Protein AF-U1Q853-F1 (afdb_monomer)

Foldseek 3Di:
DDPPPPPQADWDKDWWWKAKPVDPPGDIDIFMWTDDRFWTWTDDPPDIDIAGLVFWQDWDWAQDPPVCNVPERIWTKTWGADPNDIMIMTIHDDPVCCVVVVVSSLQSLQFQFKWKKQWQCDKQNHGDPTAIFIWTWGDDVQKIKTQGPVGDIDMAGLLQWDDWDWDWDDHHNDIATWIWTFGDDLNITGIMIMGTPDPSSVSSVSVVSVVSNVVLVVLLVVDPQDPLLLQLLLLCLNPVDNQRSCCVRPVRPPVVSVVSVVVNVVSQQFDDVVVNTGGDSSSSNSNNVVSVVVVD

Radius of gyration: 21.89 Å; Cα contacts (8 Å, |Δi|>4): 554; chains: 1; bounding box: 49×46×61 Å

Secondary structure (DSSP, 8-state):
-----------EEEEEEEEETTSSS-S-EEEEEEEETTEEEEEETTEEEEEEGGGEEEEEEESPPGGGTTT-SSEEEEEEEETTEEEEEEEE--HHHHHHHHHHHHHHHHTT-EEEEEEEEEETTEEP----EEEEEEEETTEEEEEETTS-EEEEEGGGEEEEEEEEEEETTEEEEEEEEEEEETTEEEEEEEEES-HHHHHHHHHHHHHHHHHHHHHHHTS---HHHHHHHHHHHHHS-HHHHHHHHSTT-HHHHHHHHHHHHHTTSB--GGG-S-B-HHHHHHHHHHHHHHT-

pLDDT: mean 89.27, std 12.32, range [26.08, 98.31]

Structure (mmCIF, N/CA/C/O backbone):
data_AF-U1Q853-F1
#
_entry.id   AF-U1Q853-F1
#
loop_
_atom_site.group_PDB
_atom_site.id
_atom_site.type_symbol
_atom_site.label_atom_id
_atom_site.label_alt_id
_atom_site.label_comp_id
_atom_site.label_asym_id
_atom_site.label_entity_id
_atom_site.label_seq_id
_atom_site.pdbx_PDB_ins_code
_atom_site.Cartn_x
_atom_site.Cartn_y
_atom_site.Cartn_z
_atom_site.occupancy
_atom_site.B_iso_or_equiv
_atom_site.auth_seq_id
_atom_site.auth_comp_id
_atom_site.auth_asym_id
_atom_site.auth_atom_id
_atom_site.pdbx_PDB_model_num
ATOM 1 N N . MET A 1 1 ? -23.012 -14.221 -7.196 1.00 31.05 1 MET A N 1
ATOM 2 C CA . MET A 1 1 ? -23.174 -13.786 -8.598 1.00 31.05 1 MET A CA 1
ATOM 3 C C . MET A 1 1 ? -21.769 -13.721 -9.164 1.00 31.05 1 MET A C 1
ATOM 5 O O . MET A 1 1 ? -20.953 -13.025 -8.581 1.00 31.05 1 MET A O 1
ATOM 9 N N . GLY A 1 2 ? -21.431 -14.581 -10.126 1.00 32.91 2 GLY A N 1
ATOM 10 C CA . GLY A 1 2 ? -20.060 -14.687 -10.626 1.00 32.91 2 GLY A CA 1
ATOM 11 C C . GLY A 1 2 ? -19.708 -13.449 -11.435 1.00 32.91 2 GLY A C 1
ATOM 12 O O . GLY A 1 2 ? -20.332 -13.208 -12.464 1.00 32.91 2 GLY A O 1
ATOM 13 N N . VAL A 1 3 ? -18.743 -12.671 -10.955 1.00 26.08 3 VAL A N 1
ATOM 14 C CA . VAL A 1 3 ? -18.115 -11.620 -11.749 1.00 26.08 3 VAL A CA 1
ATOM 15 C C . VAL A 1 3 ? -17.191 -12.332 -12.729 1.00 26.08 3 VAL A C 1
ATOM 17 O O . VAL A 1 3 ? -16.127 -12.827 -12.363 1.00 26.08 3 VAL A O 1
ATOM 20 N N . THR A 1 4 ? -17.645 -12.473 -13.969 1.00 27.47 4 THR A N 1
ATOM 21 C CA . THR A 1 4 ? -16.754 -12.689 -15.106 1.00 27.47 4 THR A CA 1
ATOM 22 C C . THR A 1 4 ? -15.816 -11.492 -15.164 1.00 27.47 4 THR A C 1
ATOM 24 O O . THR A 1 4 ? -16.267 -10.380 -15.424 1.00 27.47 4 THR A O 1
ATOM 27 N N . LYS A 1 5 ? -14.537 -11.726 -14.850 1.00 32.19 5 LYS A N 1
ATOM 28 C CA . LYS A 1 5 ? -13.450 -10.781 -15.100 1.00 32.19 5 LYS A CA 1
ATOM 29 C C . LYS A 1 5 ? -13.451 -10.538 -16.610 1.00 32.19 5 LYS A C 1
ATOM 31 O O . LYS A 1 5 ? -13.255 -11.490 -17.364 1.00 32.19 5 LYS A O 1
ATOM 36 N N . ASP A 1 6 ? -13.813 -9.332 -17.032 1.00 31.97 6 ASP A N 1
ATOM 37 C CA . ASP A 1 6 ? -13.694 -8.950 -18.435 1.00 31.97 6 ASP A CA 1
ATOM 38 C C . ASP A 1 6 ? -12.193 -8.869 -18.729 1.00 31.97 6 ASP A C 1
ATOM 40 O O . ASP A 1 6 ? -11.457 -8.151 -18.053 1.00 31.97 6 ASP A O 1
ATOM 44 N N . ASP A 1 7 ? -11.731 -9.702 -19.656 1.00 40.88 7 ASP A N 1
ATOM 45 C CA . ASP A 1 7 ? -10.319 -9.924 -19.995 1.00 40.88 7 ASP A CA 1
ATOM 46 C C . ASP A 1 7 ? -9.837 -8.846 -20.987 1.00 40.88 7 ASP A C 1
ATOM 48 O O . ASP A 1 7 ? -9.135 -9.125 -21.957 1.00 40.88 7 ASP A O 1
ATOM 52 N N . SER A 1 8 ? -10.284 -7.600 -20.802 1.00 43.41 8 SER A N 1
ATOM 53 C CA . SER A 1 8 ? -9.746 -6.453 -21.526 1.00 43.41 8 SER A CA 1
ATOM 54 C C . SER A 1 8 ? -8.569 -5.930 -20.718 1.00 43.41 8 SER A C 1
ATOM 56 O O . SER A 1 8 ? -8.749 -5.100 -19.823 1.00 43.41 8 SER A O 1
ATOM 58 N N . GLY A 1 9 ? -7.374 -6.460 -20.967 1.00 55.56 9 GLY A N 1
ATOM 59 C CA . GLY A 1 9 ? -6.185 -5.880 -20.367 1.00 55.56 9 GLY A CA 1
ATOM 60 C C . GLY A 1 9 ? -6.054 -4.400 -20.745 1.00 55.56 9 GLY A C 1
ATOM 61 O O . GLY A 1 9 ? -6.662 -3.902 -21.704 1.00 55.56 9 GLY A O 1
ATOM 62 N N . LEU A 1 10 ? -5.378 -3.652 -19.876 1.00 63.19 10 LEU A N 1
ATOM 63 C CA . LEU A 1 10 ? -5.304 -2.201 -19.956 1.00 63.19 10 LEU A CA 1
ATOM 64 C C . LEU A 1 10 ? -4.527 -1.791 -21.216 1.00 63.19 10 LEU A C 1
ATOM 66 O O . LEU A 1 10 ? -3.306 -1.664 -21.184 1.00 63.19 10 LEU A O 1
ATOM 70 N N . SER A 1 11 ? -5.239 -1.529 -22.312 1.00 73.25 11 SER A N 1
ATOM 71 C CA . SER A 1 11 ? -4.668 -0.890 -23.494 1.00 73.25 11 SER A CA 1
ATOM 72 C C . SER A 1 11 ? -4.949 0.607 -23.448 1.00 73.25 11 SER A C 1
ATOM 74 O O . SER A 1 11 ? -6.091 1.052 -23.587 1.00 73.25 11 SER A O 1
ATOM 76 N N . THR A 1 12 ? -3.909 1.406 -23.224 1.00 82.88 12 THR A N 1
ATOM 77 C CA . THR A 1 12 ? -4.026 2.869 -23.220 1.00 82.88 12 THR A CA 1
ATOM 78 C C . THR A 1 12 ? -2.810 3.516 -23.860 1.00 82.88 12 THR A C 1
ATOM 80 O O . THR A 1 12 ? -1.683 3.038 -23.740 1.00 82.88 12 THR A O 1
ATOM 83 N N . SER A 1 13 ? -3.036 4.622 -24.566 1.00 87.38 13 SER A N 1
ATOM 84 C CA . SER A 1 13 ? -1.981 5.366 -25.241 1.00 87.38 13 SER A CA 1
ATOM 85 C C . SER A 1 13 ? -2.184 6.865 -25.094 1.00 87.38 13 SER A C 1
ATOM 87 O O . SER A 1 13 ? -3.288 7.380 -25.268 1.00 87.38 13 SER A O 1
ATOM 89 N N . TRP A 1 14 ? -1.102 7.580 -24.789 1.00 88.62 14 TRP A N 1
ATOM 90 C CA . TRP A 1 14 ? -1.133 9.024 -24.607 1.00 88.62 14 TRP A CA 1
ATOM 91 C C . TRP A 1 14 ? 0.181 9.690 -25.007 1.00 88.62 14 TRP A C 1
ATOM 93 O O . TRP A 1 14 ? 1.244 9.069 -25.088 1.00 88.62 14 TRP A O 1
ATOM 103 N N . GLN A 1 15 ? 0.097 10.993 -25.269 1.00 91.06 15 GLN A N 1
ATOM 104 C CA . GLN A 1 15 ? 1.275 11.825 -25.474 1.00 91.06 15 GLN A CA 1
ATOM 105 C C . GLN A 1 15 ? 1.923 12.156 -24.130 1.00 91.06 15 GLN A C 1
ATOM 107 O O . GLN A 1 15 ? 1.237 12.559 -23.196 1.00 91.06 15 GLN A O 1
ATOM 112 N N . THR A 1 16 ? 3.242 12.025 -24.054 1.00 90.62 16 THR A N 1
ATOM 113 C CA . THR A 1 16 ? 4.038 12.343 -22.860 1.00 90.62 16 THR A CA 1
ATOM 114 C C . THR A 1 16 ? 5.438 12.800 -23.269 1.00 90.62 16 THR A C 1
ATOM 116 O O . THR A 1 16 ? 5.839 12.633 -24.432 1.00 90.62 16 THR A O 1
ATOM 119 N N . ARG A 1 17 ? 6.203 13.383 -22.342 1.00 91.94 17 ARG A N 1
ATOM 120 C CA . ARG A 1 17 ? 7.658 13.463 -22.484 1.00 91.94 17 ARG A CA 1
ATOM 121 C C . ARG A 1 17 ? 8.302 12.291 -21.773 1.00 91.94 17 ARG A C 1
ATOM 123 O O . ARG A 1 17 ? 7.862 11.874 -20.708 1.00 91.94 17 ARG A O 1
ATOM 130 N N . PHE A 1 18 ? 9.371 11.773 -22.360 1.00 91.62 18 PHE A N 1
ATOM 131 C CA . PHE A 1 18 ? 10.139 10.720 -21.726 1.00 91.62 18 PHE A CA 1
ATOM 132 C C . PHE A 1 18 ? 11.632 10.851 -21.982 1.00 91.62 18 PHE A C 1
ATOM 134 O O . PHE A 1 18 ? 12.084 11.395 -22.992 1.00 91.62 18 PHE A O 1
ATOM 141 N N . TYR A 1 19 ? 12.388 10.291 -21.050 1.00 92.12 19 TYR A N 1
ATOM 142 C CA . TYR A 1 19 ? 13.805 10.002 -21.158 1.00 92.12 19 TYR A CA 1
ATOM 143 C C . TYR A 1 19 ? 13.992 8.490 -21.121 1.00 92.12 19 TYR A C 1
ATOM 145 O O . TYR A 1 19 ? 13.386 7.806 -20.299 1.00 92.12 19 TYR A O 1
ATOM 153 N N . THR A 1 20 ? 14.889 7.948 -21.941 1.00 91.19 20 THR A N 1
ATOM 154 C CA . THR A 1 20 ? 15.409 6.597 -21.717 1.00 91.19 20 THR A CA 1
ATOM 155 C C . THR A 1 20 ? 16.853 6.489 -22.172 1.00 91.19 20 THR A C 1
ATOM 157 O O . THR A 1 20 ? 17.240 7.023 -23.210 1.00 91.19 20 THR A O 1
ATOM 160 N N . ASN A 1 21 ? 17.660 5.751 -21.412 1.00 89.75 21 ASN A N 1
ATOM 161 C CA . ASN A 1 21 ? 19.025 5.426 -21.816 1.00 89.75 21 ASN A CA 1
ATOM 162 C C . ASN A 1 21 ? 19.101 4.189 -22.731 1.00 89.75 21 ASN A C 1
ATOM 164 O O . ASN A 1 21 ? 20.200 3.709 -23.016 1.00 89.75 21 ASN A O 1
ATOM 168 N N . ALA A 1 22 ? 17.961 3.626 -23.139 1.00 86.50 22 ALA A N 1
ATOM 169 C CA . ALA A 1 22 ? 17.893 2.465 -24.022 1.00 86.50 22 ALA A CA 1
ATOM 170 C C . ALA A 1 22 ? 17.867 2.842 -25.518 1.00 86.50 22 ALA A C 1
ATOM 172 O O . ALA A 1 22 ? 18.189 2.008 -26.361 1.00 86.50 22 ALA A O 1
ATOM 173 N N . ILE A 1 23 ? 17.577 4.107 -25.843 1.00 81.38 23 ILE A N 1
ATOM 174 C CA . ILE A 1 23 ? 17.583 4.652 -27.207 1.00 81.38 23 ILE A CA 1
ATOM 175 C C . ILE A 1 23 ? 18.822 5.549 -27.399 1.00 81.38 23 ILE A C 1
ATOM 177 O O . ILE A 1 23 ? 19.303 6.187 -26.462 1.00 81.38 23 ILE A O 1
ATOM 181 N N . SER A 1 24 ? 19.377 5.585 -28.615 1.00 65.62 24 SER A N 1
ATOM 182 C CA . SER A 1 24 ? 20.489 6.478 -28.974 1.00 65.62 24 SER A CA 1
ATOM 183 C C . SER A 1 24 ? 20.061 7.954 -28.942 1.00 65.62 24 SER A C 1
ATOM 185 O O . SER A 1 24 ? 19.013 8.279 -29.494 1.00 65.62 24 SER A O 1
ATOM 187 N N . MET A 1 25 ? 20.909 8.827 -28.371 1.00 58.19 25 MET A N 1
ATOM 188 C CA . MET A 1 25 ? 20.624 10.234 -28.010 1.00 58.19 25 MET A CA 1
ATOM 189 C C . MET A 1 25 ? 19.614 10.351 -26.858 1.00 58.19 25 MET A C 1
ATOM 191 O O . MET A 1 25 ? 18.435 10.627 -27.048 1.00 58.19 25 MET A O 1
ATOM 195 N N . SER A 1 26 ? 20.103 10.108 -25.640 1.00 65.94 26 SER A N 1
ATOM 196 C CA . SER A 1 26 ? 19.333 10.161 -24.396 1.00 65.94 26 SER A CA 1
ATOM 197 C C . SER A 1 26 ? 19.121 11.610 -23.931 1.00 65.94 26 SER A C 1
ATOM 199 O O . SER A 1 26 ? 19.762 12.059 -22.982 1.00 65.94 26 SER A O 1
ATOM 201 N N . GLU A 1 27 ? 18.273 12.347 -24.637 1.00 83.50 27 GLU A N 1
ATOM 202 C CA . GLU A 1 27 ? 17.683 13.617 -24.193 1.00 83.50 27 GLU A CA 1
ATOM 203 C C . GLU A 1 27 ? 16.189 13.412 -23.896 1.00 83.50 27 GLU A C 1
ATOM 205 O O . GLU A 1 27 ? 15.625 12.368 -24.238 1.00 83.50 27 GLU A O 1
ATOM 210 N N . VAL A 1 28 ? 15.546 14.378 -23.240 1.00 88.69 28 VAL A N 1
ATOM 211 C CA . VAL A 1 28 ? 14.097 14.332 -22.998 1.00 88.69 28 VAL A CA 1
ATOM 212 C C . VAL A 1 28 ? 13.355 14.678 -24.282 1.00 88.69 28 VAL A C 1
ATOM 214 O O . VAL A 1 28 ? 13.685 15.648 -24.964 1.00 88.69 28 VAL A O 1
ATOM 217 N N . ARG A 1 29 ? 12.351 13.874 -24.649 1.00 89.88 29 ARG A N 1
ATOM 218 C CA . ARG A 1 29 ? 11.638 14.029 -25.926 1.00 89.88 29 ARG A CA 1
ATOM 219 C C . ARG A 1 29 ? 10.142 13.866 -25.749 1.00 89.88 29 ARG A C 1
ATOM 221 O O . ARG A 1 29 ? 9.693 13.052 -24.953 1.00 89.88 29 ARG A O 1
ATOM 228 N N . LYS A 1 30 ? 9.372 14.599 -26.556 1.00 91.81 30 LYS A N 1
ATOM 229 C CA . LYS A 1 30 ? 7.933 14.358 -26.725 1.00 91.81 30 LYS A CA 1
ATOM 230 C C . LYS A 1 30 ? 7.720 13.097 -27.554 1.00 91.81 30 LYS A C 1
ATOM 232 O O . LYS A 1 30 ? 8.355 12.924 -28.597 1.00 91.81 30 LYS A O 1
ATOM 237 N N . GLY A 1 31 ? 6.794 12.258 -27.124 1.00 91.62 31 GLY A N 1
ATOM 238 C CA . GLY A 1 31 ? 6.431 11.048 -27.838 1.00 91.62 31 GLY A CA 1
ATOM 239 C C . GLY A 1 31 ? 5.124 10.456 -27.341 1.00 91.62 31 GLY A C 1
ATOM 240 O O . GLY A 1 31 ? 4.302 11.147 -26.741 1.00 91.62 31 GLY A O 1
ATOM 241 N N . ILE A 1 32 ? 4.932 9.180 -27.643 1.00 91.31 32 ILE A N 1
ATOM 242 C CA . ILE A 1 32 ? 3.747 8.413 -27.276 1.00 91.31 32 ILE A CA 1
ATOM 243 C C . ILE A 1 32 ? 4.186 7.307 -26.326 1.00 91.31 32 ILE A C 1
ATOM 245 O O . ILE A 1 32 ? 5.075 6.527 -26.677 1.00 91.31 32 ILE A O 1
ATOM 249 N N . CYS A 1 33 ? 3.556 7.251 -25.157 1.00 90.06 33 CYS A N 1
ATOM 250 C CA . CYS A 1 33 ? 3.562 6.070 -24.309 1.00 90.06 33 CYS A CA 1
ATOM 251 C C . CYS A 1 33 ? 2.325 5.240 -24.645 1.00 90.06 33 CYS A C 1
ATOM 253 O O . CYS A 1 33 ? 1.237 5.777 -24.868 1.00 90.06 33 CYS A O 1
ATOM 255 N N . GLU A 1 34 ? 2.512 3.939 -24.754 1.00 89.88 34 GLU A N 1
ATOM 256 C CA . GLU A 1 34 ? 1.459 2.960 -24.957 1.00 89.88 34 GLU A CA 1
ATOM 257 C C . GLU A 1 34 ? 1.696 1.831 -23.971 1.00 89.88 34 GLU A C 1
ATOM 259 O O . GLU A 1 34 ? 2.816 1.336 -23.851 1.00 89.88 34 GLU A O 1
ATOM 264 N N . ILE A 1 35 ? 0.651 1.458 -23.256 1.00 85.69 35 ILE A N 1
ATOM 265 C CA . ILE A 1 35 ? 0.642 0.275 -22.416 1.00 85.69 35 ILE A CA 1
ATOM 266 C C . ILE A 1 35 ? -0.280 -0.708 -23.097 1.00 85.69 35 ILE A C 1
ATOM 268 O O . ILE A 1 35 ? -1.363 -0.343 -23.557 1.00 85.69 35 ILE A O 1
ATOM 272 N N . ASP A 1 36 ? 0.197 -1.931 -23.161 1.00 83.38 36 ASP A N 1
ATOM 273 C CA . ASP A 1 36 ? -0.558 -3.106 -23.547 1.00 83.38 36 ASP A CA 1
ATOM 274 C C . ASP A 1 36 ? -0.368 -4.149 -22.441 1.00 83.38 36 ASP A C 1
ATOM 276 O O . ASP A 1 36 ? 0.523 -3.979 -21.603 1.00 83.38 36 ASP A O 1
ATOM 280 N N . ASP A 1 37 ? -1.149 -5.228 -22.447 1.00 79.44 37 ASP A N 1
ATOM 281 C CA . ASP A 1 37 ? -1.324 -6.175 -21.331 1.00 79.44 37 ASP A CA 1
ATOM 282 C C . ASP A 1 37 ? -0.073 -6.432 -20.470 1.00 79.44 37 ASP A C 1
ATOM 284 O O . ASP A 1 37 ? -0.150 -6.424 -19.244 1.00 79.44 37 ASP A O 1
ATOM 288 N N . ARG A 1 38 ? 1.099 -6.659 -21.084 1.00 88.56 38 ARG A N 1
ATOM 289 C CA . ARG A 1 38 ? 2.365 -6.897 -20.358 1.00 88.56 38 ARG A CA 1
ATOM 290 C C . ARG A 1 38 ? 3.537 -6.028 -20.813 1.00 88.56 38 ARG A C 1
ATOM 292 O O . ARG A 1 38 ? 4.689 -6.363 -20.517 1.00 88.56 38 ARG A O 1
ATOM 299 N N . THR A 1 39 ? 3.285 -4.942 -21.548 1.00 92.19 39 THR A N 1
ATOM 300 C CA . THR A 1 39 ? 4.360 -4.120 -22.124 1.00 92.19 39 THR A CA 1
ATOM 301 C C . THR A 1 39 ? 4.112 -2.622 -22.021 1.00 92.19 39 THR A C 1
ATOM 303 O O . THR A 1 39 ? 2.985 -2.148 -22.089 1.00 92.19 39 THR A O 1
ATOM 306 N N . ILE A 1 40 ? 5.203 -1.863 -21.913 1.00 92.00 40 ILE A N 1
ATOM 307 C CA . ILE A 1 40 ? 5.220 -0.402 -22.034 1.00 92.00 40 ILE A CA 1
ATOM 308 C C . ILE A 1 40 ? 6.037 -0.057 -23.271 1.00 92.00 40 ILE A C 1
ATOM 310 O O . ILE A 1 40 ? 7.236 -0.331 -23.327 1.00 92.00 40 ILE A O 1
ATOM 314 N N . SER A 1 41 ? 5.408 0.555 -24.263 1.00 92.38 41 SER A N 1
ATOM 315 C CA . SER A 1 41 ? 6.033 0.983 -25.508 1.00 92.38 41 SER A CA 1
ATOM 316 C C . SER A 1 41 ? 6.138 2.502 -25.574 1.00 92.38 41 SER A C 1
ATOM 318 O O . SER A 1 41 ? 5.155 3.231 -25.502 1.00 92.38 41 SER A O 1
ATOM 320 N N . LEU A 1 42 ? 7.358 2.989 -25.769 1.00 91.94 42 LEU A N 1
ATOM 321 C CA . LEU A 1 42 ? 7.699 4.402 -25.882 1.00 91.94 42 LEU A CA 1
ATOM 322 C C . LEU A 1 42 ? 8.140 4.692 -27.305 1.00 91.94 42 LEU A C 1
ATOM 324 O O . LEU A 1 42 ? 9.074 4.061 -27.801 1.00 91.94 42 LEU A O 1
ATOM 328 N N . ARG A 1 43 ? 7.490 5.645 -27.974 1.00 91.81 43 ARG A N 1
ATOM 329 C CA . ARG A 1 43 ? 7.759 5.974 -29.381 1.00 91.81 43 ARG A CA 1
ATOM 330 C C . ARG A 1 43 ? 8.012 7.462 -29.567 1.00 91.81 43 ARG A C 1
ATOM 332 O O . ARG A 1 43 ? 7.213 8.288 -29.134 1.00 91.81 43 ARG A O 1
ATOM 339 N N . ALA A 1 44 ? 9.090 7.802 -30.270 1.00 90.00 44 ALA A N 1
ATOM 340 C CA . ALA A 1 44 ? 9.423 9.171 -30.660 1.00 90.00 44 ALA A CA 1
ATOM 341 C C . ALA A 1 44 ? 9.975 9.197 -32.096 1.00 90.00 44 ALA A C 1
ATOM 343 O O . ALA A 1 44 ? 11.134 8.860 -32.354 1.00 90.00 44 ALA A O 1
ATOM 344 N N . GLY A 1 45 ? 9.136 9.601 -33.054 1.00 86.12 45 GLY A N 1
ATOM 345 C CA . GLY A 1 45 ? 9.478 9.542 -34.477 1.00 86.12 45 GLY A CA 1
ATOM 346 C C . GLY A 1 45 ? 9.661 8.096 -34.948 1.00 86.12 45 GLY A C 1
ATOM 347 O O . GLY A 1 45 ? 8.756 7.284 -34.799 1.00 86.12 45 GLY A O 1
ATOM 348 N N . SER A 1 46 ? 10.829 7.772 -35.511 1.00 85.12 46 SER A N 1
ATOM 349 C CA . SER A 1 46 ? 11.179 6.412 -35.958 1.00 85.12 46 SER A CA 1
ATOM 350 C C . SER A 1 46 ? 11.818 5.535 -34.875 1.00 85.12 46 SER A C 1
ATOM 352 O O . SER A 1 46 ? 12.129 4.376 -35.140 1.00 85.12 46 SER A O 1
ATOM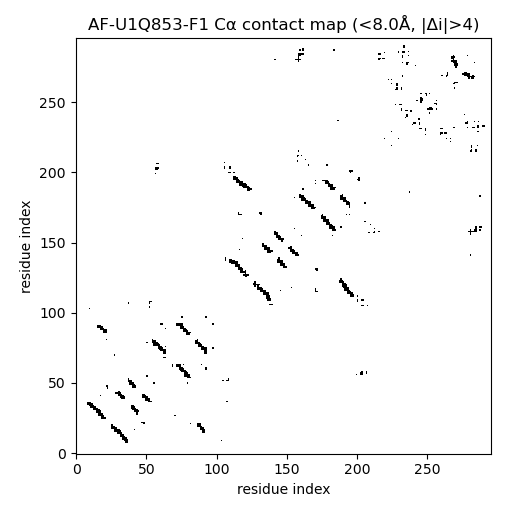 354 N N . GLN A 1 47 ? 12.058 6.075 -33.677 1.00 87.06 47 GLN A N 1
ATOM 355 C CA . GLN A 1 47 ? 12.658 5.338 -32.568 1.00 87.06 47 GLN A CA 1
ATOM 356 C C . GLN A 1 47 ? 11.572 4.795 -31.639 1.00 87.06 47 GLN A C 1
ATOM 358 O O . GLN A 1 47 ? 10.605 5.497 -31.328 1.00 87.06 47 GLN A O 1
ATOM 363 N N . SER A 1 48 ? 11.768 3.570 -31.155 1.00 90.06 48 SER A N 1
ATOM 364 C CA . SER A 1 48 ? 10.883 2.929 -30.186 1.00 90.06 48 SER A CA 1
ATOM 365 C C . SER A 1 48 ? 11.664 2.145 -29.135 1.00 90.06 48 SER A C 1
ATOM 367 O O . SER A 1 48 ? 12.689 1.541 -29.448 1.00 90.06 48 SER A O 1
ATOM 369 N N . GLN A 1 49 ? 11.144 2.109 -27.912 1.00 91.44 49 GLN A N 1
ATOM 370 C CA . GLN A 1 49 ? 11.602 1.238 -26.834 1.00 91.44 49 GLN A CA 1
ATOM 371 C C . GLN A 1 49 ? 10.402 0.520 -26.230 1.00 91.44 49 GLN A C 1
ATOM 373 O O . GLN A 1 49 ? 9.474 1.179 -25.780 1.00 91.44 49 GLN A O 1
ATOM 378 N N . THR A 1 50 ? 10.463 -0.806 -26.156 1.00 93.44 50 THR A N 1
ATOM 379 C CA . THR A 1 50 ? 9.453 -1.620 -25.468 1.00 93.44 50 THR A CA 1
ATOM 380 C C . THR A 1 50 ? 10.046 -2.217 -24.196 1.00 93.44 50 THR A C 1
ATOM 382 O O . THR A 1 50 ? 11.182 -2.698 -24.195 1.00 93.44 50 THR A O 1
ATOM 385 N N . VAL A 1 51 ? 9.308 -2.135 -23.097 1.00 94.12 51 VAL A N 1
ATOM 386 C CA . VAL A 1 51 ? 9.662 -2.664 -21.781 1.00 94.12 51 VAL A CA 1
ATOM 387 C C . VAL A 1 51 ? 8.640 -3.729 -21.417 1.00 94.12 51 VAL A C 1
ATOM 389 O O . VAL A 1 51 ? 7.478 -3.419 -21.190 1.00 94.12 51 VAL A O 1
ATOM 392 N N . GLU A 1 52 ? 9.084 -4.978 -21.356 1.00 94.38 52 GLU A N 1
ATOM 393 C CA . GLU A 1 52 ? 8.284 -6.091 -20.840 1.00 94.38 52 GLU A CA 1
ATOM 394 C C . GLU A 1 52 ? 8.159 -5.971 -19.317 1.00 94.38 52 GLU A C 1
ATOM 396 O O . GLU A 1 52 ? 9.150 -5.687 -18.637 1.00 94.38 52 GLU A O 1
ATOM 401 N N . PHE A 1 53 ? 6.986 -6.253 -18.755 1.00 94.31 53 PHE A N 1
ATOM 402 C CA . PHE A 1 53 ? 6.766 -6.214 -17.303 1.00 94.31 53 PHE A CA 1
ATOM 403 C C . PHE A 1 53 ? 7.693 -7.174 -16.539 1.00 94.31 53 PHE A C 1
ATOM 405 O O . PHE A 1 53 ? 8.205 -6.848 -15.464 1.00 94.31 53 PHE A O 1
ATOM 412 N N . ASP A 1 54 ? 8.014 -8.325 -17.132 1.00 94.19 54 ASP A N 1
ATOM 413 C CA . ASP A 1 54 ? 8.953 -9.296 -16.557 1.00 94.19 54 ASP A CA 1
ATOM 414 C C . ASP A 1 54 ? 10.397 -8.774 -16.501 1.00 94.19 54 ASP A C 1
ATOM 416 O O . ASP A 1 54 ? 11.212 -9.256 -15.710 1.00 94.19 54 ASP A O 1
ATOM 420 N N . ALA A 1 55 ? 10.717 -7.760 -17.309 1.00 95.50 55 ALA A N 1
ATOM 421 C CA . ALA A 1 55 ? 12.007 -7.090 -17.292 1.00 95.50 55 ALA A CA 1
ATOM 422 C C . ALA A 1 55 ? 12.076 -5.939 -16.276 1.00 95.50 55 ALA A C 1
ATOM 424 O O . ALA A 1 55 ? 13.180 -5.446 -16.021 1.00 95.50 55 ALA A O 1
ATOM 425 N N . ILE A 1 56 ? 10.946 -5.498 -15.708 1.00 96.38 56 ILE A N 1
ATOM 426 C CA . ILE A 1 56 ? 10.887 -4.400 -14.736 1.00 96.38 56 ILE A CA 1
ATOM 427 C C . ILE A 1 56 ? 11.434 -4.875 -13.388 1.00 96.38 56 ILE A C 1
ATOM 429 O O . ILE A 1 56 ? 10.987 -5.872 -12.819 1.00 96.38 56 ILE A O 1
ATOM 433 N N . ASN A 1 57 ? 12.412 -4.135 -12.871 1.00 95.56 57 ASN A N 1
ATOM 434 C CA . ASN A 1 57 ? 13.078 -4.400 -11.597 1.00 95.56 57 ASN A CA 1
ATOM 435 C C . ASN A 1 57 ? 12.665 -3.413 -10.498 1.00 95.56 57 ASN A C 1
ATOM 437 O O . ASN A 1 57 ? 12.767 -3.745 -9.319 1.00 95.56 57 ASN A O 1
ATOM 441 N N . ASP A 1 58 ? 12.278 -2.194 -10.878 1.00 94.25 58 ASP A N 1
ATOM 442 C CA . ASP A 1 58 ? 11.884 -1.139 -9.947 1.00 94.25 58 ASP A CA 1
ATOM 443 C C . ASP A 1 58 ? 10.993 -0.104 -10.640 1.00 94.25 58 ASP A C 1
ATOM 445 O O . ASP A 1 58 ? 11.152 0.150 -11.840 1.00 94.25 58 ASP A O 1
ATOM 449 N N . ILE A 1 59 ? 10.096 0.497 -9.863 1.00 92.12 59 ILE A N 1
ATOM 450 C CA . ILE A 1 59 ? 9.177 1.558 -10.274 1.00 92.12 59 ILE A CA 1
ATOM 451 C C . ILE A 1 59 ? 9.244 2.662 -9.215 1.00 92.12 59 ILE A C 1
ATOM 453 O O . ILE A 1 59 ? 9.248 2.391 -8.016 1.00 92.12 59 ILE A O 1
ATOM 457 N N . THR A 1 60 ? 9.353 3.916 -9.640 1.00 88.38 60 THR A N 1
ATOM 458 C CA . THR A 1 60 ? 9.491 5.087 -8.761 1.00 88.38 60 THR A CA 1
ATOM 459 C C . THR A 1 60 ? 8.572 6.198 -9.232 1.00 88.38 60 THR A C 1
ATOM 461 O O . THR A 1 60 ? 8.460 6.408 -10.432 1.00 88.38 60 THR A O 1
ATOM 464 N N . VAL A 1 61 ? 7.977 6.935 -8.300 1.00 85.38 61 VAL A N 1
ATOM 465 C CA . VAL A 1 61 ? 7.207 8.151 -8.588 1.00 85.38 61 VAL A CA 1
ATOM 466 C C . VAL A 1 61 ? 7.692 9.257 -7.670 1.00 85.38 61 VAL A C 1
ATOM 468 O O . VAL A 1 61 ? 8.029 8.984 -6.516 1.00 85.38 61 VAL A O 1
ATOM 471 N N . GLY A 1 62 ? 7.770 10.466 -8.213 1.00 83.88 62 GLY A N 1
ATOM 472 C CA . GLY A 1 62 ? 8.180 11.675 -7.511 1.00 83.88 62 GLY A CA 1
ATOM 473 C C . GLY A 1 62 ? 9.341 12.357 -8.217 1.00 83.88 62 GLY A C 1
ATOM 474 O O . GLY A 1 62 ? 9.511 12.231 -9.435 1.00 83.88 62 GLY A O 1
ATOM 475 N N . SER A 1 63 ? 10.174 13.042 -7.437 1.00 83.12 63 SER A N 1
ATOM 476 C CA . SER A 1 63 ? 11.210 13.901 -7.994 1.00 83.12 63 SER A CA 1
ATOM 477 C C . SER A 1 63 ? 12.203 13.120 -8.866 1.00 83.12 63 SER A C 1
ATOM 479 O O . SER A 1 63 ? 12.732 12.078 -8.450 1.00 83.12 63 SER A O 1
ATOM 481 N N . PRO A 1 64 ? 12.507 13.614 -10.077 1.00 83.25 64 PRO A N 1
ATOM 482 C CA . PRO A 1 64 ? 13.481 12.976 -10.947 1.00 83.25 64 PRO A CA 1
ATOM 483 C C . PRO A 1 64 ? 14.901 13.062 -10.352 1.00 83.25 64 PRO A C 1
ATOM 485 O O . PRO A 1 64 ? 15.195 13.910 -9.505 1.00 83.25 64 PRO A O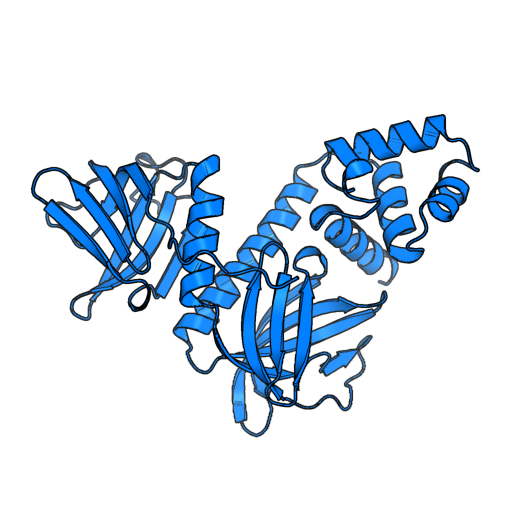 1
ATOM 488 N N . PRO A 1 65 ? 15.846 12.231 -10.829 1.00 83.75 65 PRO A N 1
ATOM 489 C CA . PRO A 1 65 ? 17.257 12.391 -10.488 1.00 83.75 65 PRO A CA 1
ATOM 490 C C . PRO A 1 65 ? 17.772 13.792 -10.844 1.00 83.75 65 PRO A C 1
ATOM 492 O O . PRO A 1 65 ? 17.357 14.352 -11.852 1.00 83.75 65 PRO A O 1
ATOM 495 N N . GLU A 1 66 ? 18.772 14.299 -10.112 1.00 85.62 66 GLU A N 1
ATOM 496 C CA . GLU A 1 66 ? 19.339 15.658 -10.274 1.00 85.62 66 GLU A CA 1
ATOM 497 C C . GLU A 1 66 ? 19.643 16.040 -11.736 1.00 85.62 66 GLU A C 1
ATOM 499 O O . GLU A 1 66 ? 19.371 17.153 -12.174 1.00 85.62 66 GLU A O 1
ATOM 504 N N . LYS A 1 67 ? 20.136 15.086 -12.537 1.00 84.44 67 LYS A N 1
ATOM 505 C CA . LYS A 1 67 ? 20.440 15.290 -13.966 1.00 84.44 67 LYS A CA 1
ATOM 506 C C . LYS A 1 67 ? 19.221 15.612 -14.841 1.00 84.44 67 LYS A C 1
ATOM 508 O O . LYS A 1 67 ? 19.406 16.025 -15.979 1.00 84.44 67 LYS A O 1
ATOM 513 N N . LEU A 1 68 ? 18.017 15.357 -14.343 1.00 84.88 68 LEU A N 1
ATOM 514 C CA . LEU A 1 68 ? 16.733 15.526 -15.020 1.00 84.88 68 LEU A CA 1
ATOM 515 C C . LEU A 1 68 ? 15.793 16.481 -14.258 1.00 84.88 68 LEU A C 1
ATOM 517 O O . LEU A 1 68 ? 14.668 16.687 -14.699 1.00 84.88 68 LEU A O 1
ATOM 521 N N . ALA A 1 69 ? 16.246 17.096 -13.160 1.00 82.44 69 ALA A N 1
ATOM 522 C CA . ALA A 1 69 ? 15.430 17.973 -12.311 1.00 82.44 69 ALA A CA 1
ATOM 523 C C . ALA A 1 69 ? 14.957 19.271 -12.992 1.00 82.44 69 ALA A C 1
ATOM 525 O O . ALA A 1 69 ? 14.039 19.913 -12.507 1.00 82.44 69 ALA A O 1
ATOM 526 N N . GLY A 1 70 ? 15.574 19.670 -14.109 1.00 84.25 70 GLY A N 1
ATOM 527 C CA . GLY A 1 70 ? 15.099 20.788 -14.937 1.00 84.25 70 GLY A CA 1
ATOM 528 C C . GLY A 1 70 ? 14.166 20.372 -16.077 1.00 84.25 70 GLY A C 1
ATOM 529 O O . GLY A 1 70 ? 13.692 21.228 -16.818 1.00 84.25 70 GLY A O 1
ATOM 530 N N . GLU A 1 71 ? 13.949 19.070 -16.259 1.00 87.69 71 GLU A N 1
ATOM 531 C CA . GLU A 1 71 ? 13.181 18.524 -17.378 1.00 87.69 71 GLU A CA 1
ATOM 532 C C . GLU A 1 71 ? 11.797 18.036 -16.945 1.00 87.69 71 GLU A C 1
ATOM 534 O O . GLU A 1 71 ? 10.832 18.199 -17.694 1.00 87.69 71 GLU A O 1
ATOM 539 N N . PHE A 1 72 ? 11.708 17.466 -15.743 1.00 86.38 72 PHE A N 1
ATOM 540 C CA . PHE A 1 72 ? 10.484 16.957 -15.131 1.00 86.38 72 PHE A CA 1
ATOM 541 C C . PHE A 1 72 ? 10.275 17.641 -13.779 1.00 86.38 72 PHE A C 1
ATOM 543 O O . PHE A 1 72 ? 11.237 17.767 -13.022 1.00 86.38 72 PHE A O 1
ATOM 550 N N . ASP A 1 73 ? 9.037 18.029 -13.478 1.00 84.69 73 ASP A N 1
ATOM 551 C CA . ASP A 1 73 ? 8.662 18.452 -12.124 1.00 84.69 73 ASP A CA 1
ATOM 552 C C . ASP A 1 73 ? 8.567 17.204 -11.229 1.00 84.69 73 ASP A C 1
ATOM 554 O O . ASP A 1 73 ? 9.332 17.054 -10.278 1.00 84.69 73 ASP A O 1
ATOM 558 N N . ASP A 1 74 ? 7.750 16.237 -11.659 1.00 86.94 74 ASP A N 1
ATOM 559 C CA . ASP A 1 74 ? 7.712 14.865 -11.155 1.00 86.94 74 ASP A CA 1
ATOM 560 C C . ASP A 1 74 ? 7.807 13.865 -12.309 1.00 86.94 74 ASP A C 1
ATOM 562 O O . ASP A 1 74 ? 7.386 14.126 -13.443 1.00 86.94 74 ASP A O 1
ATOM 566 N N . ALA A 1 75 ? 8.370 12.693 -12.021 1.00 88.69 75 ALA A N 1
ATOM 567 C CA . ALA A 1 75 ? 8.593 11.657 -13.013 1.00 88.69 75 ALA A CA 1
ATOM 568 C C . ALA A 1 75 ? 8.139 10.275 -12.540 1.00 88.69 75 ALA A C 1
ATOM 570 O O . ALA A 1 75 ? 8.391 9.855 -11.410 1.00 88.69 75 ALA A O 1
ATOM 571 N N . PHE A 1 76 ? 7.561 9.517 -13.470 1.00 89.56 76 PHE A N 1
ATOM 572 C CA . PHE A 1 76 ? 7.374 8.078 -13.329 1.00 89.56 76 PHE A CA 1
ATOM 573 C C . PHE A 1 76 ? 8.613 7.352 -13.868 1.00 89.56 76 PHE A C 1
ATOM 575 O O . PHE A 1 76 ? 8.872 7.319 -15.074 1.00 89.56 76 PHE A O 1
ATOM 582 N N . GLY A 1 77 ? 9.420 6.809 -12.963 1.00 91.19 77 GLY A N 1
ATOM 583 C CA . GLY A 1 77 ? 10.671 6.120 -13.241 1.00 91.19 77 GLY A CA 1
ATOM 584 C C . GLY A 1 77 ? 10.510 4.604 -13.318 1.00 91.19 77 GLY A C 1
ATOM 585 O O . GLY A 1 77 ? 10.019 3.981 -12.384 1.00 91.19 77 GLY A O 1
ATOM 586 N N . ILE A 1 78 ? 11.017 3.991 -14.386 1.00 93.50 78 ILE A N 1
ATOM 587 C CA . ILE A 1 78 ? 11.035 2.538 -14.588 1.00 93.50 78 ILE A CA 1
ATOM 588 C C . ILE A 1 78 ? 12.481 2.085 -14.741 1.00 93.50 78 ILE A C 1
ATOM 590 O O . ILE A 1 78 ? 13.182 2.510 -15.664 1.00 93.50 78 ILE A O 1
ATOM 594 N N . LYS A 1 79 ? 12.928 1.165 -13.888 1.00 95.06 79 LYS A N 1
ATOM 595 C CA . LYS A 1 79 ? 14.200 0.458 -14.061 1.00 95.06 79 LYS A CA 1
ATOM 596 C C . LYS A 1 79 ? 13.929 -0.932 -14.604 1.00 95.06 79 LYS A C 1
ATOM 598 O O . LYS A 1 79 ? 13.195 -1.704 -13.994 1.00 95.06 79 LYS A O 1
ATOM 603 N N . PHE A 1 80 ? 14.581 -1.296 -15.700 1.00 95.88 80 PHE A N 1
ATOM 604 C CA . PHE A 1 80 ? 14.354 -2.577 -16.366 1.00 95.88 80 PHE A CA 1
ATOM 605 C C . PHE A 1 80 ? 15.647 -3.175 -16.919 1.00 95.88 80 PHE A C 1
ATOM 607 O O . PHE A 1 80 ? 16.664 -2.491 -17.027 1.00 95.88 80 PHE A O 1
ATOM 614 N N . THR A 1 81 ? 15.630 -4.462 -17.251 1.00 94.62 81 THR A N 1
ATOM 615 C CA . THR A 1 81 ? 16.767 -5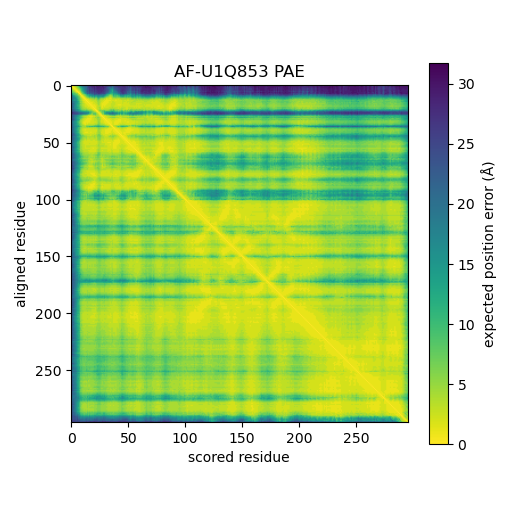.149 -17.879 1.00 94.62 81 THR A CA 1
ATOM 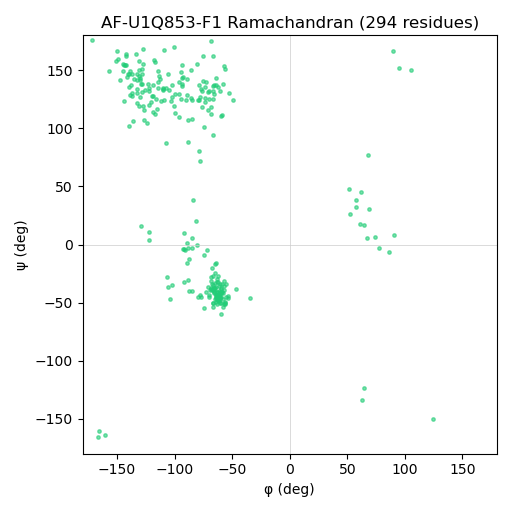616 C C . THR A 1 81 ? 16.507 -5.332 -19.368 1.00 94.62 81 THR A C 1
A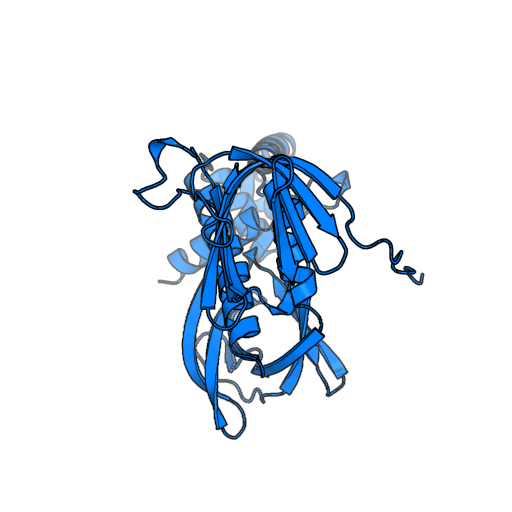TOM 618 O O . THR A 1 81 ? 15.534 -5.964 -19.754 1.00 94.62 81 THR A O 1
ATOM 621 N N . SER A 1 82 ? 17.399 -4.839 -20.226 1.00 91.56 82 SER A N 1
ATOM 622 C CA . SER A 1 82 ? 17.320 -5.061 -21.675 1.00 91.56 82 SER A CA 1
ATOM 623 C C . SER A 1 82 ? 18.698 -5.379 -22.243 1.00 91.56 82 SER A C 1
ATOM 625 O O . SER A 1 82 ? 19.682 -4.708 -21.922 1.00 91.56 82 SER A O 1
ATOM 627 N N . GLY A 1 83 ? 18.793 -6.455 -23.031 1.00 87.44 83 GLY A N 1
ATOM 628 C CA . GLY A 1 83 ? 20.068 -6.949 -23.565 1.00 87.44 83 GLY A CA 1
ATOM 629 C C . GLY A 1 83 ? 21.102 -7.282 -22.479 1.00 87.44 83 GLY A C 1
ATOM 630 O O . GLY A 1 83 ? 22.293 -7.065 -22.680 1.00 87.44 83 GLY A O 1
ATOM 631 N N . GLY A 1 84 ? 20.652 -7.731 -21.299 1.00 89.75 84 GLY A N 1
ATOM 632 C CA . GLY A 1 84 ? 21.514 -8.010 -20.141 1.00 89.75 84 GLY A CA 1
ATOM 633 C C . GLY A 1 84 ? 22.044 -6.768 -19.413 1.00 89.75 84 GLY A C 1
ATOM 634 O O . GLY A 1 84 ? 22.860 -6.896 -18.505 1.00 89.75 84 GLY A O 1
ATOM 635 N N . GLN A 1 85 ? 21.596 -5.569 -19.789 1.00 92.25 85 GLN A N 1
ATOM 636 C CA . GLN A 1 85 ? 22.015 -4.309 -19.179 1.00 92.25 85 GLN A CA 1
ATOM 637 C C . GLN A 1 85 ? 20.859 -3.662 -18.418 1.00 92.25 85 GLN A C 1
ATOM 639 O O . GLN A 1 85 ? 19.716 -3.681 -18.875 1.00 92.25 85 GLN A O 1
ATOM 644 N N . SER A 1 86 ? 21.167 -3.046 -17.274 1.00 93.06 86 SER A N 1
ATOM 645 C CA . SER A 1 86 ? 20.199 -2.219 -16.552 1.00 93.06 86 SER A CA 1
ATOM 646 C C . SER A 1 86 ? 19.940 -0.939 -17.342 1.00 93.06 86 SER A C 1
ATOM 648 O O . SER A 1 86 ? 20.861 -0.180 -17.649 1.00 93.06 86 SER A O 1
ATOM 650 N N . ARG A 1 87 ? 18.671 -0.688 -17.634 1.00 94.12 87 ARG A N 1
ATOM 651 C CA . ARG A 1 87 ? 18.159 0.499 -18.309 1.00 94.12 87 ARG A CA 1
ATOM 652 C C . ARG A 1 87 ? 17.205 1.245 -17.393 1.00 94.12 87 ARG A C 1
ATOM 654 O O . ARG A 1 87 ? 16.688 0.681 -16.428 1.00 94.12 87 ARG A O 1
ATOM 661 N N . ILE A 1 88 ? 17.016 2.519 -17.700 1.00 92.69 88 ILE A N 1
ATOM 662 C CA . ILE A 1 88 ? 16.061 3.379 -17.013 1.00 92.69 88 ILE A CA 1
ATOM 663 C C . ILE A 1 88 ? 15.229 4.142 -18.033 1.00 92.69 88 ILE A C 1
ATOM 665 O O . ILE A 1 88 ? 15.712 4.510 -19.112 1.00 92.69 88 ILE A O 1
ATOM 669 N N . CYS A 1 89 ? 13.981 4.380 -17.667 1.00 92.12 89 CYS A N 1
ATOM 670 C CA . CYS A 1 89 ? 13.095 5.313 -18.327 1.00 92.12 89 CYS A CA 1
ATOM 671 C C . CYS A 1 89 ? 12.469 6.239 -17.284 1.00 92.12 89 CYS A C 1
ATOM 673 O O . CYS A 1 89 ? 12.181 5.790 -16.181 1.00 92.12 89 CYS A O 1
ATOM 675 N N . PHE A 1 90 ? 12.281 7.505 -17.641 1.00 91.94 90 PHE A N 1
ATOM 676 C CA . PHE A 1 90 ? 11.448 8.451 -16.908 1.00 91.94 90 PHE A CA 1
ATOM 677 C C . PHE A 1 90 ? 10.378 8.988 -17.851 1.00 91.94 90 PHE A C 1
ATOM 679 O O . PHE A 1 90 ? 10.700 9.327 -18.991 1.00 91.94 90 PHE A O 1
ATOM 686 N N . LEU A 1 91 ? 9.139 9.047 -17.381 1.00 89.81 91 LEU A N 1
ATOM 687 C CA . LEU A 1 91 ? 7.979 9.629 -18.057 1.00 89.81 91 LEU A CA 1
ATOM 688 C C . LEU A 1 91 ? 7.522 10.856 -17.261 1.00 89.81 91 LEU A C 1
ATOM 690 O O . LEU A 1 91 ? 7.659 10.838 -16.037 1.00 89.81 91 LEU A O 1
ATOM 694 N N . ASP A 1 92 ? 6.957 11.874 -17.920 1.00 88.69 92 ASP A N 1
ATOM 695 C CA . ASP A 1 92 ? 6.220 12.932 -17.207 1.00 88.69 92 ASP A CA 1
ATOM 696 C C . ASP A 1 92 ? 5.170 12.281 -16.300 1.00 88.69 92 ASP A C 1
ATOM 698 O O . ASP A 1 92 ? 4.407 11.417 -16.750 1.00 88.69 92 ASP A O 1
ATOM 702 N N . HIS A 1 93 ? 5.143 12.697 -15.036 1.00 82.19 93 HIS A N 1
ATOM 703 C CA . HIS A 1 93 ? 4.083 12.319 -14.119 1.00 82.19 93 HIS A CA 1
ATOM 704 C C . HIS A 1 93 ? 2.831 13.162 -14.396 1.00 82.19 93 HIS A C 1
ATOM 706 O O . HIS A 1 93 ? 2.887 14.388 -14.448 1.00 82.19 93 HIS A O 1
ATOM 712 N N . ASP A 1 94 ? 1.705 12.485 -14.588 1.00 79.06 94 ASP A N 1
ATOM 713 C CA . ASP A 1 94 ? 0.371 13.072 -14.704 1.00 79.06 94 ASP A CA 1
ATOM 714 C C . ASP A 1 94 ? -0.474 12.395 -13.625 1.00 79.06 94 ASP A C 1
ATOM 716 O O . ASP A 1 94 ? -0.766 11.209 -13.768 1.00 79.06 94 ASP A O 1
ATOM 720 N N . ALA A 1 95 ? -0.769 13.095 -12.526 1.00 70.12 95 ALA A N 1
ATOM 721 C CA . ALA A 1 95 ? -1.321 12.503 -11.303 1.00 70.12 95 ALA A CA 1
ATOM 722 C C . ALA A 1 95 ? -2.593 11.678 -11.564 1.00 70.12 95 ALA A C 1
ATOM 724 O O . ALA A 1 95 ? -2.671 10.521 -11.149 1.00 70.12 95 ALA A O 1
ATOM 725 N N . ASP A 1 96 ? -3.517 12.210 -12.372 1.00 66.62 96 ASP A N 1
ATOM 726 C CA . ASP A 1 96 ? -4.791 11.558 -12.711 1.00 66.62 96 ASP A CA 1
ATOM 727 C C . ASP A 1 96 ? -4.599 10.223 -13.450 1.00 66.62 96 ASP A C 1
ATOM 729 O O . ASP A 1 96 ? -5.452 9.335 -13.414 1.00 66.62 96 ASP A O 1
ATOM 733 N N . ARG A 1 97 ? -3.481 10.072 -14.168 1.00 69.19 97 ARG A N 1
ATOM 734 C CA . ARG A 1 97 ? -3.180 8.875 -14.967 1.00 69.19 97 ARG A CA 1
ATOM 735 C C . ARG A 1 97 ? -2.195 7.953 -14.289 1.00 69.19 97 ARG A C 1
ATOM 737 O O . ARG A 1 97 ? -2.276 6.743 -14.476 1.00 69.19 97 ARG A O 1
ATOM 744 N N . ALA A 1 98 ? -1.251 8.525 -13.559 1.00 68.75 98 ALA A N 1
ATOM 745 C CA . ALA A 1 98 ? -0.128 7.822 -12.989 1.00 68.75 98 ALA A CA 1
ATOM 746 C C . ALA A 1 98 ? -0.580 6.835 -11.923 1.00 68.75 98 ALA A C 1
ATOM 748 O O . ALA A 1 98 ? -0.046 5.739 -11.915 1.00 68.75 98 ALA A O 1
ATOM 749 N N . GLU A 1 99 ? -1.575 7.159 -11.096 1.00 70.06 99 GLU A N 1
ATOM 750 C CA . GLU A 1 99 ? -2.019 6.248 -10.033 1.00 70.06 99 GLU A CA 1
ATOM 751 C C . GLU A 1 99 ? -2.668 4.974 -10.581 1.00 70.06 99 GLU A C 1
ATOM 753 O O . GLU A 1 99 ? -2.252 3.867 -10.240 1.00 70.06 99 GLU A O 1
ATOM 758 N N . ILE A 1 100 ? -3.632 5.120 -11.497 1.00 69.38 100 ILE A N 1
ATOM 759 C CA . ILE A 1 100 ? -4.300 3.984 -12.149 1.00 69.38 100 ILE A CA 1
ATOM 760 C C . ILE A 1 100 ? -3.272 3.164 -12.936 1.00 69.38 100 ILE A C 1
ATOM 762 O O . ILE A 1 100 ? -3.195 1.943 -12.802 1.00 69.38 100 ILE A O 1
ATOM 766 N N . PHE A 1 101 ? -2.441 3.843 -13.730 1.00 76.25 101 PHE A N 1
ATOM 767 C CA . PHE A 1 101 ? -1.375 3.218 -14.510 1.00 76.25 101 PHE A CA 1
ATOM 768 C C . PHE A 1 101 ? -0.408 2.417 -13.638 1.00 76.25 101 PHE A C 1
ATOM 770 O O . PHE A 1 101 ? -0.078 1.270 -13.937 1.00 76.25 101 PHE A O 1
ATOM 777 N N . GLU A 1 102 ? 0.062 3.039 -12.568 1.00 83.44 102 GLU A N 1
ATOM 778 C CA . GLU A 1 102 ? 1.040 2.472 -11.671 1.00 83.44 102 GLU A CA 1
ATOM 779 C C . GLU A 1 102 ? 0.500 1.231 -10.979 1.00 83.44 102 GLU A C 1
ATOM 781 O O . GLU A 1 102 ? 1.147 0.179 -11.020 1.00 83.44 102 GLU A O 1
ATOM 786 N N . TYR A 1 103 ? -0.690 1.352 -10.384 1.00 87.88 103 TYR A N 1
ATOM 787 C CA . TYR A 1 103 ? -1.355 0.244 -9.723 1.00 87.88 103 TYR A CA 1
ATOM 788 C C . TYR A 1 103 ? -1.479 -0.952 -10.670 1.00 87.88 103 TYR A C 1
ATOM 790 O O . TYR A 1 103 ? -1.085 -2.052 -10.293 1.00 87.88 103 TYR A O 1
ATOM 798 N N . HIS A 1 104 ? -1.906 -0.745 -11.920 1.00 87.19 104 HIS A N 1
ATOM 799 C CA . HIS A 1 104 ? -2.022 -1.832 -12.894 1.00 87.19 104 HIS A CA 1
ATOM 800 C C . HIS A 1 104 ? -0.689 -2.523 -13.213 1.00 87.19 104 HIS A C 1
ATOM 802 O O . HIS A 1 104 ? -0.656 -3.749 -13.311 1.00 87.19 104 HIS A O 1
ATOM 808 N N . ILE A 1 105 ? 0.426 -1.789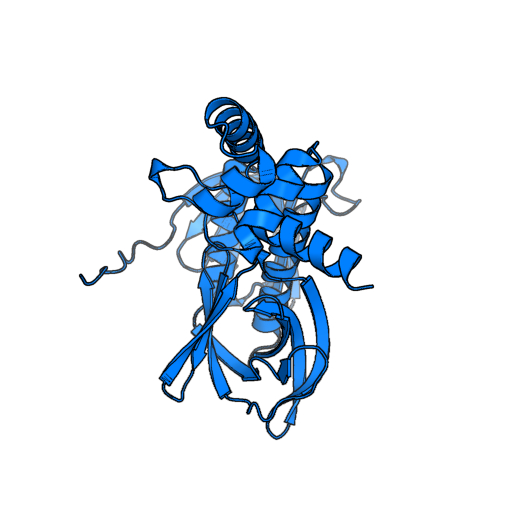 -13.336 1.00 90.75 105 ILE A N 1
ATOM 809 C CA . ILE A 1 105 ? 1.736 -2.433 -13.545 1.00 90.75 105 ILE A CA 1
ATOM 810 C C . ILE A 1 105 ? 2.113 -3.287 -12.330 1.00 90.75 105 ILE A C 1
ATOM 812 O O . ILE A 1 105 ? 2.579 -4.419 -12.483 1.00 90.75 105 ILE A O 1
ATOM 816 N N . PHE A 1 106 ? 1.941 -2.750 -11.119 1.00 93.69 106 PHE A N 1
ATOM 817 C CA . PHE A 1 106 ? 2.211 -3.506 -9.899 1.00 93.69 106 PHE A CA 1
ATOM 818 C C . PHE A 1 106 ? 1.317 -4.739 -9.807 1.00 93.69 106 PHE A C 1
ATOM 820 O O . PHE A 1 106 ? 1.824 -5.824 -9.526 1.00 93.69 106 PHE A O 1
ATOM 827 N N . GLU A 1 107 ? 0.027 -4.588 -10.096 1.00 94.06 107 GLU A N 1
ATOM 828 C CA . GLU A 1 107 ? -0.968 -5.653 -10.061 1.00 94.06 107 GLU A CA 1
ATOM 829 C C . GLU A 1 107 ? -0.553 -6.795 -10.989 1.00 94.06 107 GLU A C 1
ATOM 831 O O . GLU A 1 107 ? -0.447 -7.942 -10.555 1.00 94.06 107 GLU A O 1
ATOM 836 N N . GLU A 1 108 ? -0.228 -6.477 -12.240 1.00 93.31 108 GLU A N 1
ATOM 837 C CA . GLU A 1 108 ? 0.091 -7.465 -13.267 1.00 93.31 108 GLU A CA 1
ATOM 838 C C . GLU A 1 108 ? 1.414 -8.210 -13.004 1.00 93.31 108 GLU A C 1
ATOM 840 O O . GLU A 1 108 ? 1.591 -9.363 -13.415 1.00 93.31 108 GLU A O 1
ATOM 845 N N . ILE A 1 109 ? 2.359 -7.570 -12.304 1.00 95.31 109 ILE A N 1
ATOM 846 C CA . ILE A 1 109 ? 3.633 -8.191 -11.917 1.00 95.31 109 ILE A CA 1
ATOM 847 C C . ILE A 1 109 ? 3.503 -9.000 -10.619 1.00 95.31 109 ILE A C 1
ATOM 849 O O . ILE A 1 109 ? 4.133 -10.052 -10.483 1.00 95.31 109 ILE A O 1
ATOM 853 N N . ILE A 1 110 ? 2.749 -8.502 -9.636 1.00 97.25 110 ILE A N 1
ATOM 854 C CA . ILE A 1 110 ? 2.704 -9.066 -8.281 1.00 97.25 110 ILE A CA 1
ATOM 855 C C . ILE A 1 110 ? 1.653 -10.171 -8.166 1.00 97.25 110 ILE A C 1
ATOM 857 O O . ILE A 1 110 ? 1.902 -11.188 -7.506 1.00 97.25 110 ILE A O 1
ATOM 861 N N . ASN A 1 111 ? 0.483 -10.008 -8.786 1.00 97.31 111 ASN A N 1
ATOM 862 C CA . ASN A 1 111 ? -0.652 -10.886 -8.531 1.00 97.31 111 ASN A CA 1
ATOM 863 C C . ASN A 1 111 ? -0.388 -12.319 -8.998 1.00 97.31 111 ASN A C 1
ATOM 865 O O . ASN A 1 111 ? 0.021 -12.602 -10.120 1.00 97.31 111 ASN A O 1
ATOM 869 N N . GLY A 1 112 ? -0.636 -13.269 -8.097 1.00 97.25 112 GLY A N 1
ATOM 870 C CA . GLY A 1 112 ? -0.377 -14.688 -8.320 1.00 97.25 112 GLY A CA 1
ATOM 871 C C . GLY A 1 112 ? 1.045 -15.138 -7.983 1.00 97.25 112 GLY A C 1
ATOM 872 O O . GLY A 1 112 ? 1.283 -16.355 -7.962 1.00 97.25 112 GLY A O 1
ATOM 873 N N . ALA A 1 113 ? 1.959 -14.215 -7.652 1.00 98.00 113 ALA A N 1
ATOM 874 C CA . ALA A 1 113 ? 3.295 -14.564 -7.194 1.00 98.00 113 ALA A CA 1
ATOM 875 C C . ALA A 1 113 ? 3.224 -15.442 -5.940 1.00 98.00 113 ALA A C 1
ATOM 877 O O . ALA A 1 113 ? 2.399 -15.256 -5.042 1.00 98.00 113 ALA A O 1
ATOM 878 N N . ARG A 1 114 ? 4.080 -16.463 -5.907 1.00 98.06 114 ARG A N 1
ATOM 879 C CA . ARG A 1 114 ? 4.079 -17.471 -4.846 1.00 98.06 114 ARG A CA 1
ATOM 880 C C . ARG A 1 114 ? 5.040 -17.077 -3.743 1.00 98.06 114 ARG A C 1
ATOM 882 O O . ARG A 1 114 ? 6.145 -16.607 -4.011 1.00 98.06 114 ARG A O 1
ATOM 889 N N . GLY A 1 115 ? 4.655 -17.384 -2.516 1.00 96.56 115 GLY A N 1
ATOM 890 C CA . GLY A 1 115 ? 5.478 -17.129 -1.351 1.00 96.56 115 GLY A CA 1
ATOM 891 C C . GLY A 1 115 ? 5.071 -17.954 -0.146 1.00 96.56 115 GLY A C 1
ATOM 892 O O . GLY A 1 115 ? 4.355 -18.955 -0.244 1.00 96.56 115 GLY A O 1
ATOM 893 N N . VAL A 1 116 ? 5.562 -17.511 0.998 1.00 96.50 116 VAL A N 1
ATOM 894 C CA . VAL A 1 116 ? 5.209 -18.004 2.319 1.00 96.50 116 VAL A CA 1
ATOM 895 C C . VAL A 1 116 ? 4.819 -16.804 3.173 1.00 96.50 116 VAL A C 1
ATOM 897 O O . VAL A 1 116 ? 5.479 -15.767 3.106 1.00 96.50 116 VAL A O 1
ATOM 900 N N . VAL A 1 117 ? 3.761 -16.955 3.963 1.00 96.56 117 VAL A N 1
ATOM 901 C CA . VAL A 1 117 ? 3.306 -15.963 4.940 1.00 96.56 117 VAL A CA 1
ATOM 902 C C . VAL A 1 117 ? 3.190 -16.612 6.318 1.00 96.56 117 VAL A C 1
ATOM 904 O O . VAL A 1 117 ? 2.647 -17.706 6.448 1.00 96.56 117 VAL A O 1
ATOM 907 N N . GLU A 1 118 ? 3.720 -15.957 7.341 1.00 95.56 118 GLU A N 1
ATOM 908 C CA . GLU A 1 118 ? 3.483 -16.250 8.756 1.00 95.56 118 GLU A CA 1
ATOM 909 C C . GLU A 1 118 ? 2.599 -15.118 9.284 1.00 95.56 118 GLU A C 1
ATOM 911 O O . GLU A 1 118 ? 3.085 -14.060 9.691 1.00 95.56 118 GLU A O 1
ATOM 916 N N . TYR A 1 119 ? 1.286 -15.304 9.137 1.00 95.00 119 TYR A N 1
ATOM 917 C CA . TYR A 1 119 ? 0.288 -14.294 9.472 1.00 95.00 119 TYR A CA 1
ATOM 918 C C . TYR A 1 119 ? 0.061 -14.273 10.984 1.00 95.00 119 TYR A C 1
ATOM 920 O O . TYR A 1 119 ? -0.252 -15.304 11.583 1.00 95.00 119 TYR A O 1
ATOM 928 N N . GLY A 1 120 ? 0.227 -13.101 11.593 1.00 94.19 120 GLY A N 1
ATOM 929 C CA . GLY A 1 120 ? 0.102 -12.918 13.037 1.00 94.19 120 GLY A CA 1
ATOM 930 C C . GLY A 1 120 ? 1.099 -13.714 13.868 1.00 94.19 120 GLY A C 1
ATOM 931 O O . GLY A 1 120 ? 0.731 -14.335 14.860 1.00 94.19 120 GLY A O 1
ATOM 932 N N . ALA A 1 121 ? 2.368 -13.694 13.463 1.00 93.00 121 ALA A N 1
ATOM 933 C CA . ALA A 1 121 ? 3.511 -14.214 14.215 1.00 93.00 121 ALA A CA 1
ATOM 934 C C . ALA A 1 121 ? 3.631 -13.618 15.621 1.00 93.00 121 ALA A C 1
ATOM 936 O O . ALA A 1 121 ? 4.044 -14.297 16.556 1.00 93.00 121 ALA A O 1
ATOM 937 N N . VAL A 1 122 ? 3.263 -12.349 15.778 1.00 94.75 122 VAL A N 1
ATOM 938 C CA . VAL A 1 122 ? 3.219 -11.664 17.071 1.00 94.75 122 VAL A CA 1
ATOM 939 C C . VAL A 1 122 ? 1.852 -11.015 17.201 1.00 94.75 122 VAL A C 1
ATOM 941 O O . VAL A 1 122 ? 1.365 -10.445 16.229 1.00 94.75 122 VAL A O 1
ATOM 944 N N . ARG A 1 123 ? 1.235 -11.099 18.379 1.00 94.38 123 ARG A N 1
ATOM 945 C CA . ARG A 1 123 ? -0.009 -10.395 18.712 1.00 94.38 123 ARG A CA 1
ATOM 946 C C . ARG A 1 123 ? 0.178 -9.690 20.050 1.00 94.38 123 ARG A C 1
ATOM 948 O O . ARG A 1 123 ? 0.493 -10.345 21.041 1.00 94.38 123 ARG A O 1
ATOM 955 N N . GLY A 1 124 ? 0.050 -8.362 20.071 1.00 87.69 124 GLY A N 1
ATOM 956 C CA . GLY A 1 124 ? 0.229 -7.562 21.292 1.00 87.69 124 GLY A CA 1
ATOM 957 C C . GLY A 1 124 ? 1.606 -7.755 21.942 1.00 87.69 124 GLY A C 1
ATOM 958 O O . GLY A 1 124 ? 1.714 -7.895 23.158 1.00 87.69 124 GLY A O 1
ATOM 959 N N . GLY A 1 125 ? 2.659 -7.878 21.128 1.00 87.25 125 GLY A N 1
ATOM 960 C CA . GLY A 1 125 ? 4.033 -8.105 21.594 1.00 87.25 125 GLY A CA 1
ATOM 961 C C . GLY A 1 125 ? 4.363 -9.539 22.033 1.00 87.25 125 GLY A C 1
ATOM 962 O O . GLY A 1 125 ? 5.517 -9.822 22.352 1.00 87.25 125 GLY A O 1
ATOM 963 N N . GLN A 1 126 ? 3.400 -10.465 22.022 1.00 90.88 126 GLN A N 1
ATOM 964 C CA . GLN A 1 126 ? 3.630 -11.877 22.339 1.00 90.88 126 GLN A CA 1
ATOM 965 C C . GLN A 1 126 ? 3.743 -12.709 21.061 1.00 90.88 126 GLN A C 1
ATOM 967 O O . GLN A 1 126 ? 2.885 -12.628 20.182 1.00 90.88 126 GLN A O 1
ATOM 972 N N . GLN A 1 127 ? 4.797 -13.523 20.958 1.00 93.00 127 GLN A N 1
ATOM 973 C CA . GLN A 1 127 ? 4.932 -14.497 19.874 1.00 93.00 127 GLN A CA 1
ATOM 974 C C . GLN A 1 127 ? 3.783 -15.512 19.961 1.00 93.00 127 GLN A C 1
ATOM 976 O O . GLN A 1 127 ? 3.455 -15.994 21.045 1.00 93.00 127 GLN A O 1
ATOM 981 N N . THR A 1 128 ? 3.181 -15.830 18.822 1.00 92.75 128 THR A N 1
ATOM 982 C CA . THR A 1 128 ? 2.070 -16.780 18.722 1.00 92.75 128 THR A CA 1
ATOM 983 C C . THR A 1 128 ? 2.554 -18.147 18.231 1.00 92.75 128 THR A C 1
ATOM 985 O O . THR A 1 128 ? 3.679 -18.287 17.745 1.00 92.75 128 THR A O 1
ATOM 988 N N . ASP A 1 129 ? 1.670 -19.145 18.298 1.00 88.00 129 ASP A N 1
ATOM 989 C CA . ASP A 1 129 ? 1.868 -20.467 17.686 1.00 88.00 129 ASP A CA 1
ATOM 990 C C . ASP A 1 129 ? 1.534 -20.477 16.177 1.00 88.00 129 ASP A C 1
ATOM 992 O O . ASP A 1 129 ? 1.233 -21.530 15.603 1.00 88.00 129 ASP A O 1
ATOM 996 N N . SER A 1 130 ? 1.514 -19.311 15.515 1.00 86.12 130 SER A N 1
ATOM 997 C CA . SER A 1 130 ? 1.203 -19.249 14.088 1.00 86.12 130 SER A CA 1
ATOM 998 C C . SER A 1 130 ? 2.269 -19.976 13.268 1.00 86.12 130 SER A C 1
ATOM 1000 O O . SER A 1 130 ? 3.460 -19.993 13.581 1.00 86.12 130 SER A O 1
ATOM 1002 N N . THR A 1 131 ? 1.818 -20.638 12.204 1.00 88.06 131 THR A N 1
ATOM 1003 C CA . THR A 1 131 ? 2.695 -21.405 11.321 1.00 88.06 131 THR A CA 1
ATOM 1004 C C . THR A 1 131 ? 2.743 -20.768 9.948 1.00 88.06 131 THR A C 1
ATOM 1006 O O . THR A 1 131 ? 1.761 -20.227 9.434 1.00 88.06 131 THR A O 1
ATOM 1009 N N . SER A 1 132 ? 3.914 -20.853 9.327 1.00 92.81 132 SER A N 1
ATOM 1010 C CA . SER A 1 132 ? 4.108 -20.344 7.981 1.00 92.81 132 SER A CA 1
ATOM 1011 C C . SER A 1 132 ? 3.291 -21.158 6.971 1.00 92.81 132 SER A C 1
ATOM 1013 O O . SER A 1 132 ? 3.381 -22.387 6.947 1.00 92.81 132 SER A O 1
ATOM 1015 N N . SER A 1 133 ? 2.556 -20.484 6.093 1.00 94.88 133 SER A N 1
ATOM 1016 C CA . SER A 1 133 ? 1.725 -21.098 5.057 1.00 94.88 133 SER A CA 1
ATOM 1017 C C . SER A 1 133 ? 2.185 -20.679 3.667 1.00 94.88 133 SER A C 1
ATOM 1019 O O . SER A 1 133 ? 2.476 -19.511 3.419 1.00 94.88 133 SER A O 1
ATOM 1021 N N . GLN A 1 134 ? 2.236 -21.631 2.729 1.00 96.56 134 GLN A N 1
ATOM 1022 C CA . GLN A 1 134 ? 2.423 -21.296 1.315 1.00 96.56 134 GLN A CA 1
ATOM 1023 C C . GLN A 1 134 ? 1.224 -20.485 0.826 1.00 96.56 134 GLN A C 1
ATOM 1025 O O . GLN A 1 134 ? 0.084 -20.850 1.116 1.00 96.56 134 GLN A O 1
ATOM 1030 N N . MET A 1 135 ? 1.473 -19.431 0.055 1.00 96.81 135 MET A N 1
ATOM 1031 C CA . MET A 1 135 ? 0.423 -18.546 -0.440 1.00 96.81 135 MET A CA 1
ATOM 1032 C C . MET A 1 135 ? 0.675 -18.075 -1.873 1.00 96.81 135 MET A C 1
ATOM 1034 O O . MET A 1 135 ? 1.793 -18.173 -2.392 1.00 96.81 135 MET A O 1
ATOM 1038 N N . LYS A 1 136 ? -0.392 -17.588 -2.509 1.00 98.31 136 LYS A N 1
ATOM 1039 C CA . LYS A 1 136 ? -0.312 -16.659 -3.637 1.00 98.31 136 LYS A CA 1
ATOM 1040 C C . LYS A 1 136 ? -0.743 -15.283 -3.160 1.00 98.31 136 LYS A C 1
ATOM 1042 O O . LYS A 1 136 ? -1.771 -15.179 -2.491 1.00 98.31 136 LYS A O 1
ATOM 1047 N N . ILE A 1 137 ? 0.012 -14.263 -3.532 1.00 98.00 137 ILE A N 1
ATOM 1048 C CA . ILE A 1 137 ? -0.320 -12.884 -3.196 1.00 98.00 137 ILE A CA 1
ATOM 1049 C C . ILE A 1 137 ? -1.281 -12.285 -4.224 1.00 98.00 137 ILE A C 1
ATOM 1051 O O . ILE A 1 137 ? -1.266 -12.670 -5.398 1.00 98.00 137 ILE A O 1
ATOM 1055 N N . ALA A 1 138 ? -2.116 -11.361 -3.772 1.00 96.88 138 ALA A N 1
ATOM 1056 C CA . ALA A 1 138 ? -2.855 -10.439 -4.613 1.00 96.88 138 ALA A CA 1
ATOM 1057 C C . ALA A 1 138 ? -2.821 -9.057 -3.955 1.00 96.88 138 ALA A C 1
ATOM 1059 O O . ALA A 1 138 ? -3.110 -8.947 -2.770 1.00 96.88 138 ALA A O 1
ATOM 1060 N N . ILE A 1 139 ? -2.446 -8.026 -4.694 1.00 96.19 139 ILE A N 1
ATOM 1061 C CA . ILE A 1 139 ? -2.745 -6.648 -4.332 1.00 96.19 139 ILE A CA 1
ATOM 1062 C C . ILE A 1 139 ? -4.097 -6.287 -4.940 1.00 96.19 139 ILE A C 1
ATOM 1064 O O . ILE A 1 139 ? -4.437 -6.736 -6.039 1.00 96.19 139 ILE A O 1
ATOM 1068 N N . GLU A 1 140 ? -4.855 -5.516 -4.181 1.00 91.94 140 GLU A N 1
ATOM 1069 C CA . GLU A 1 140 ? -6.131 -4.918 -4.548 1.00 91.94 140 GLU A CA 1
ATOM 1070 C C . GLU A 1 140 ? -6.079 -3.449 -4.114 1.00 91.94 140 GLU A C 1
ATOM 1072 O O . GLU A 1 140 ? -5.214 -3.100 -3.298 1.00 91.94 140 GLU A O 1
ATOM 1077 N N . PRO A 1 141 ? -6.978 -2.576 -4.607 1.00 85.50 141 PRO A N 1
ATOM 1078 C CA . PRO A 1 141 ? -7.088 -1.243 -4.050 1.00 85.50 141 PRO A CA 1
ATOM 1079 C C . PRO A 1 141 ? -7.181 -1.346 -2.531 1.00 85.50 141 PRO A C 1
ATOM 1081 O O . PRO A 1 141 ? -8.017 -2.063 -1.974 1.00 85.50 141 PRO A O 1
ATOM 1084 N N . GLU A 1 142 ? -6.263 -0.647 -1.877 1.00 89.69 142 GLU A N 1
ATOM 1085 C CA . GLU A 1 142 ? -6.236 -0.484 -0.439 1.00 89.69 142 GLU A CA 1
ATOM 1086 C C . GLU A 1 142 ? -5.944 -1.721 0.439 1.00 89.69 142 GLU A C 1
ATOM 1088 O O . GLU A 1 142 ? -6.011 -1.627 1.672 1.00 89.69 142 GLU A O 1
ATOM 1093 N N . ARG A 1 143 ? -5.620 -2.884 -0.140 1.00 94.69 143 ARG A N 1
ATOM 1094 C CA . ARG A 1 143 ? -5.315 -4.101 0.633 1.00 94.69 143 ARG A CA 1
ATOM 1095 C C . ARG A 1 143 ? -4.346 -5.043 -0.072 1.00 94.69 143 ARG A C 1
ATOM 1097 O O . ARG A 1 143 ? -4.226 -5.075 -1.293 1.00 94.69 143 ARG A O 1
ATOM 1104 N N . VAL A 1 144 ? -3.690 -5.880 0.724 1.00 97.06 144 VAL A N 1
ATOM 1105 C CA . VAL A 1 144 ? -2.852 -6.984 0.250 1.00 97.06 144 VAL A CA 1
ATOM 1106 C C . VAL A 1 144 ? -3.422 -8.299 0.760 1.00 97.06 144 VAL A C 1
ATOM 1108 O O . VAL A 1 144 ? -3.425 -8.568 1.959 1.00 97.06 144 VAL A O 1
ATOM 1111 N N . GLY A 1 145 ? -3.892 -9.126 -0.166 1.00 97.12 145 GLY A N 1
ATOM 1112 C CA . GLY A 1 145 ? -4.463 -10.440 0.075 1.00 97.12 145 GLY A CA 1
ATOM 1113 C C . GLY A 1 145 ? -3.457 -11.585 -0.068 1.00 97.12 145 GLY A C 1
ATOM 1114 O O . GLY A 1 145 ? -2.548 -11.587 -0.904 1.00 97.12 145 GLY A O 1
ATOM 1115 N N . PHE A 1 146 ? -3.678 -12.629 0.723 1.00 97.06 146 PHE A N 1
ATOM 1116 C CA . PHE A 1 146 ? -2.910 -13.866 0.752 1.00 97.06 146 PHE A CA 1
ATOM 1117 C C . PHE A 1 146 ? -3.857 -15.052 0.588 1.00 97.06 146 PHE A C 1
ATOM 1119 O O . PHE A 1 146 ? -4.568 -15.439 1.518 1.00 97.06 146 PHE A O 1
ATOM 1126 N N . ARG A 1 147 ? -3.829 -15.690 -0.584 1.00 97.38 147 ARG A N 1
ATOM 1127 C CA . ARG A 1 147 ? -4.575 -16.930 -0.831 1.00 97.38 147 ARG A CA 1
ATOM 1128 C C . ARG A 1 147 ? -3.753 -18.111 -0.353 1.00 97.38 147 ARG A C 1
ATOM 1130 O O . ARG A 1 147 ? -2.733 -18.447 -0.966 1.00 97.38 147 ARG A O 1
ATOM 1137 N N . LEU A 1 148 ? -4.169 -18.727 0.748 1.00 96.31 148 LEU A N 1
ATOM 1138 C CA . LEU A 1 148 ? -3.406 -19.784 1.401 1.00 96.31 148 LEU A CA 1
ATOM 1139 C C . LEU A 1 148 ? -3.578 -21.111 0.659 1.00 96.31 148 LEU A C 1
ATOM 1141 O O . LEU A 1 148 ? -4.680 -21.519 0.298 1.00 96.31 148 LEU A O 1
ATOM 1145 N N . LYS A 1 149 ? -2.481 -21.850 0.475 1.00 93.12 149 LYS A N 1
ATOM 1146 C CA . LYS A 1 149 ? -2.507 -23.171 -0.173 1.00 93.12 149 LYS A CA 1
ATOM 1147 C C . LYS A 1 149 ? -3.333 -24.194 0.611 1.00 93.12 149 LYS A C 1
ATOM 1149 O O . LYS A 1 149 ? -3.886 -25.115 0.019 1.00 93.12 149 LYS A O 1
ATOM 1154 N N . THR A 1 150 ? -3.399 -24.046 1.931 1.00 89.31 150 THR A N 1
ATOM 1155 C CA . THR A 1 150 ? -4.215 -24.874 2.832 1.00 89.31 150 THR A CA 1
ATOM 1156 C C . THR A 1 150 ? -5.715 -24.595 2.716 1.00 89.31 150 THR A C 1
ATOM 1158 O O . THR A 1 150 ? -6.504 -25.302 3.334 1.00 89.31 150 THR A O 1
ATOM 1161 N N . GLY A 1 151 ? -6.110 -23.595 1.922 1.00 86.94 151 GLY A N 1
ATOM 1162 C CA . GLY A 1 151 ? -7.462 -23.055 1.877 1.00 86.94 151 GLY A CA 1
ATOM 1163 C C . GLY A 1 151 ? -7.610 -21.835 2.787 1.00 86.94 151 GLY A C 1
ATOM 1164 O O . GLY A 1 151 ? -6.902 -21.706 3.787 1.00 86.94 151 GLY A O 1
ATOM 1165 N N . GLY A 1 152 ? -8.537 -20.950 2.418 1.00 91.38 152 GLY A N 1
ATOM 1166 C CA . GLY A 1 152 ? -8.784 -19.677 3.095 1.00 91.38 152 GLY A CA 1
ATOM 1167 C C . GLY A 1 152 ? -7.959 -18.513 2.545 1.00 91.38 152 GLY A C 1
ATOM 1168 O O . GLY A 1 152 ? -6.997 -18.692 1.791 1.00 91.38 152 GLY A O 1
ATOM 1169 N N . GLU A 1 153 ? -8.364 -17.313 2.941 1.00 93.75 153 GLU A N 1
ATOM 1170 C CA . GLU A 1 153 ? -7.718 -16.056 2.583 1.00 93.75 153 GLU A CA 1
ATOM 1171 C C . GLU A 1 153 ? -7.439 -15.250 3.853 1.00 93.75 153 GLU A C 1
ATOM 1173 O O . GLU A 1 153 ? -8.156 -15.345 4.854 1.00 93.75 153 GLU A O 1
ATOM 1178 N N . LYS A 1 154 ? -6.338 -14.509 3.819 1.00 95.88 154 LYS A N 1
ATOM 1179 C CA . LYS A 1 154 ? -5.972 -13.496 4.804 1.00 95.88 154 LYS A CA 1
ATOM 1180 C C . LYS A 1 154 ? -5.680 -12.210 4.059 1.00 95.88 154 LYS A C 1
ATOM 1182 O O . LYS A 1 154 ? -5.288 -12.270 2.898 1.00 95.88 154 LYS A O 1
ATOM 1187 N N . GLU A 1 155 ? -5.822 -11.076 4.716 1.00 96.25 155 GLU A N 1
ATOM 1188 C CA . GLU A 1 155 ? -5.558 -9.779 4.108 1.00 96.25 155 GLU A CA 1
ATOM 1189 C C . GLU A 1 155 ? -4.954 -8.825 5.127 1.00 96.25 155 GLU A C 1
ATOM 1191 O O . GLU A 1 155 ? -5.130 -9.006 6.327 1.00 96.25 155 GLU A O 1
ATOM 1196 N N . ILE A 1 156 ? -4.223 -7.836 4.632 1.00 96.38 156 ILE A N 1
ATOM 1197 C CA . ILE A 1 156 ? -3.791 -6.668 5.394 1.00 96.38 156 ILE A CA 1
ATOM 1198 C C . ILE A 1 156 ? -4.330 -5.460 4.644 1.00 96.38 156 ILE A C 1
ATOM 1200 O O . ILE A 1 156 ? -3.985 -5.271 3.474 1.00 96.38 156 ILE A O 1
ATOM 1204 N N . ALA A 1 157 ? -5.170 -4.656 5.289 1.00 94.81 157 ALA A N 1
ATOM 1205 C CA . ALA A 1 157 ? -5.557 -3.374 4.721 1.00 94.81 157 ALA A CA 1
ATOM 1206 C C . ALA A 1 157 ? -4.406 -2.374 4.881 1.00 94.81 157 ALA A C 1
ATOM 1208 O O . ALA A 1 157 ? -3.726 -2.356 5.906 1.00 94.81 157 ALA A O 1
ATOM 1209 N N . LEU A 1 158 ? -4.172 -1.546 3.867 1.00 94.19 158 LEU A N 1
ATOM 1210 C CA . LEU A 1 158 ? -3.005 -0.661 3.826 1.00 94.19 158 LEU A CA 1
ATOM 1211 C C . LEU A 1 158 ? -3.063 0.441 4.894 1.00 94.19 158 LEU A C 1
ATOM 1213 O O . LEU A 1 158 ? -2.042 0.776 5.481 1.00 94.19 158 LEU A O 1
ATOM 1217 N N . GLY A 1 159 ? -4.257 0.934 5.211 1.00 93.88 159 GLY A N 1
ATOM 1218 C CA . GLY A 1 159 ? -4.529 1.882 6.292 1.00 93.88 159 GLY A CA 1
ATOM 1219 C C . GLY A 1 159 ? -4.488 1.263 7.689 1.00 93.88 159 GLY A C 1
ATOM 1220 O O . GLY A 1 159 ? -4.511 1.992 8.674 1.00 93.88 159 GLY A O 1
ATOM 1221 N N . ASP A 1 160 ? -4.400 -0.067 7.794 1.00 94.69 160 ASP A N 1
ATOM 1222 C CA . ASP A 1 160 ? -4.157 -0.740 9.073 1.00 94.69 160 ASP A CA 1
ATOM 1223 C C . ASP A 1 160 ? -2.667 -0.967 9.348 1.00 94.69 160 ASP A C 1
ATOM 1225 O O . ASP A 1 160 ? -2.304 -1.422 10.429 1.00 94.69 160 ASP A O 1
ATOM 1229 N N . ILE A 1 161 ? -1.785 -0.646 8.398 1.00 94.50 161 ILE A N 1
ATOM 1230 C CA . ILE A 1 161 ? -0.338 -0.765 8.575 1.00 94.50 161 ILE A CA 1
ATOM 1231 C C . ILE A 1 161 ? 0.154 0.304 9.556 1.00 94.50 161 ILE A C 1
ATOM 1233 O O . ILE A 1 161 ? -0.137 1.486 9.401 1.00 94.50 161 ILE A O 1
ATOM 1237 N N . VAL A 1 162 ? 0.951 -0.134 10.529 1.00 92.44 162 VAL A N 1
ATOM 1238 C CA . VAL A 1 162 ? 1.622 0.700 11.537 1.00 92.44 162 VAL A CA 1
ATOM 1239 C C . VAL A 1 162 ? 3.107 0.846 11.204 1.00 92.44 162 VAL A C 1
ATOM 1241 O O . VAL A 1 162 ? 3.642 1.949 11.197 1.00 92.44 162 VAL A O 1
ATOM 1244 N N . ASP A 1 163 ? 3.777 -0.264 10.882 1.00 92.38 163 ASP A N 1
ATOM 1245 C CA . ASP A 1 163 ? 5.202 -0.277 10.539 1.00 92.38 163 ASP A CA 1
ATOM 1246 C C . ASP A 1 163 ? 5.513 -1.323 9.462 1.00 92.38 163 ASP A C 1
ATOM 1248 O O . ASP A 1 163 ? 4.893 -2.390 9.379 1.00 92.38 163 ASP A O 1
ATOM 1252 N N . MET A 1 164 ? 6.525 -1.030 8.645 1.00 94.75 164 MET A N 1
ATOM 1253 C CA . MET A 1 164 ? 7.003 -1.906 7.582 1.00 94.75 164 MET A CA 1
ATOM 1254 C C . MET A 1 164 ? 8.523 -1.960 7.537 1.00 94.75 164 MET A C 1
ATOM 1256 O O . MET A 1 164 ? 9.205 -0.947 7.397 1.00 94.75 164 MET A O 1
ATOM 1260 N N . GLN A 1 165 ? 9.074 -3.174 7.553 1.00 95.62 165 GLN A N 1
ATOM 1261 C CA . GLN A 1 165 ? 10.521 -3.377 7.510 1.00 95.62 165 GLN A CA 1
ATOM 1262 C C . GLN A 1 165 ? 10.904 -4.526 6.582 1.00 95.62 165 GLN A C 1
ATOM 1264 O O . GLN A 1 165 ? 10.323 -5.609 6.624 1.00 95.62 165 GLN A O 1
ATOM 1269 N N . ALA A 1 166 ? 11.957 -4.331 5.790 1.00 94.69 166 ALA A N 1
ATOM 1270 C CA . ALA A 1 166 ? 12.602 -5.410 5.051 1.00 94.69 166 ALA A CA 1
ATOM 1271 C C . ALA A 1 166 ? 13.773 -5.980 5.864 1.00 94.69 166 ALA A C 1
ATOM 1273 O O . ALA A 1 166 ? 14.569 -5.241 6.444 1.00 94.69 166 ALA A O 1
ATOM 1274 N N . GLY A 1 167 ? 13.922 -7.302 5.888 1.00 94.19 167 GLY A N 1
ATOM 1275 C CA . GLY A 1 167 ? 14.990 -7.937 6.655 1.00 94.19 167 GLY A CA 1
ATOM 1276 C C . GLY A 1 167 ? 15.206 -9.402 6.312 1.00 94.19 167 GLY A C 1
ATOM 1277 O O . GLY A 1 167 ? 14.719 -9.905 5.304 1.00 94.19 167 GLY A O 1
ATOM 1278 N N . LYS A 1 168 ? 15.948 -10.108 7.172 1.00 94.06 168 LYS A N 1
ATOM 1279 C CA . LYS A 1 168 ? 16.157 -11.558 7.070 1.00 94.06 168 LYS A CA 1
ATOM 1280 C C . LYS A 1 168 ? 15.625 -12.262 8.306 1.00 94.06 168 LYS A C 1
ATOM 1282 O O . LYS A 1 168 ? 16.049 -11.947 9.415 1.00 94.06 168 LYS A O 1
ATOM 1287 N N . ARG A 1 169 ? 14.782 -13.275 8.116 1.00 93.06 169 ARG A N 1
ATOM 1288 C CA . ARG A 1 169 ? 14.206 -14.088 9.198 1.00 93.06 169 ARG A CA 1
ATOM 1289 C C . ARG A 1 169 ? 14.071 -15.538 8.745 1.00 93.06 169 ARG A C 1
ATOM 1291 O O . ARG A 1 169 ? 14.000 -15.824 7.551 1.00 93.06 169 ARG A O 1
ATOM 1298 N N . THR A 1 170 ? 14.070 -16.464 9.695 1.00 88.75 170 THR A N 1
ATOM 1299 C CA . THR A 1 170 ? 13.647 -17.840 9.425 1.00 88.75 170 THR A CA 1
ATOM 1300 C C . THR A 1 170 ? 12.126 -17.875 9.341 1.00 88.75 170 THR A C 1
ATOM 1302 O O . THR A 1 170 ? 11.468 -17.541 10.319 1.00 88.75 170 THR A O 1
ATOM 1305 N N . VAL A 1 171 ? 11.585 -18.250 8.181 1.00 84.06 171 VAL A N 1
ATOM 1306 C CA . VAL A 1 171 ? 10.142 -18.437 7.962 1.00 84.06 171 VAL A CA 1
ATOM 1307 C C . VAL A 1 171 ? 9.937 -19.823 7.356 1.00 84.06 171 VAL A C 1
ATOM 1309 O O . VAL A 1 171 ? 10.482 -20.140 6.286 1.00 84.06 171 VAL A O 1
ATOM 1312 N N . GLY A 1 172 ? 9.192 -20.661 8.077 1.00 78.56 172 GLY A N 1
ATOM 1313 C CA . GLY A 1 172 ? 9.214 -22.110 7.886 1.00 78.56 172 GLY A CA 1
ATOM 1314 C C . GLY A 1 172 ? 10.606 -22.672 8.187 1.00 78.56 172 GLY A C 1
ATOM 1315 O O . GLY A 1 172 ? 11.250 -22.272 9.152 1.00 78.56 172 GLY A O 1
ATOM 1316 N N . ASP A 1 173 ? 11.116 -23.541 7.314 1.00 82.38 173 ASP A N 1
ATOM 1317 C CA . ASP A 1 173 ? 12.379 -24.262 7.553 1.00 82.38 173 ASP A CA 1
ATOM 1318 C C . ASP A 1 173 ? 13.638 -23.559 7.009 1.00 82.38 173 ASP A C 1
ATOM 1320 O O . ASP A 1 173 ? 14.711 -24.159 6.939 1.00 82.38 173 ASP A O 1
ATOM 1324 N N . ALA A 1 174 ? 13.536 -22.304 6.555 1.00 87.50 174 ALA A N 1
ATOM 1325 C CA . ALA A 1 174 ? 14.646 -21.619 5.891 1.00 87.50 174 ALA A CA 1
ATOM 1326 C C . ALA A 1 174 ? 14.770 -20.146 6.285 1.00 87.50 174 ALA A C 1
ATOM 1328 O O . ALA A 1 174 ? 13.774 -19.449 6.477 1.00 87.50 174 ALA A O 1
ATOM 1329 N N . LYS A 1 175 ? 16.016 -19.655 6.323 1.00 93.25 175 LYS A N 1
ATOM 1330 C CA . LYS A 1 175 ? 16.323 -18.224 6.414 1.00 93.25 175 LYS A CA 1
ATOM 1331 C C . LYS A 1 175 ? 16.048 -17.563 5.065 1.00 93.25 175 LYS A C 1
ATOM 1333 O O . LYS A 1 175 ? 16.622 -17.967 4.056 1.00 93.25 175 LYS A O 1
ATOM 1338 N N . ARG A 1 176 ? 15.178 -16.558 5.058 1.00 93.81 176 ARG A N 1
ATOM 1339 C CA . ARG A 1 176 ? 14.675 -15.877 3.861 1.00 93.81 176 ARG A CA 1
ATOM 1340 C C . ARG A 1 176 ? 14.784 -14.368 4.026 1.00 93.81 176 ARG A C 1
ATOM 1342 O O . ARG A 1 176 ? 14.823 -13.876 5.155 1.00 93.81 176 ARG A O 1
ATOM 1349 N N . ASP A 1 177 ? 14.808 -13.654 2.907 1.00 96.31 177 ASP A N 1
ATOM 1350 C CA . ASP A 1 177 ? 14.460 -12.236 2.906 1.00 96.31 177 ASP A CA 1
ATOM 1351 C C . ASP A 1 177 ? 12.953 -12.119 3.156 1.00 96.31 177 ASP A C 1
ATOM 1353 O O . ASP A 1 177 ? 12.165 -12.838 2.534 1.00 96.31 177 ASP A O 1
ATOM 1357 N N . VAL A 1 178 ? 12.562 -11.240 4.072 1.00 97.06 178 VAL A N 1
ATOM 1358 C CA . VAL A 1 178 ? 11.177 -11.058 4.510 1.00 97.06 178 VAL A CA 1
ATOM 1359 C C . VAL A 1 178 ? 10.787 -9.590 4.486 1.00 97.06 178 VAL A C 1
ATOM 1361 O O . VAL A 1 178 ? 11.624 -8.718 4.725 1.00 97.06 178 VAL A O 1
ATOM 1364 N N . ILE A 1 179 ? 9.503 -9.343 4.254 1.00 97.56 179 ILE A N 1
ATOM 1365 C CA . ILE A 1 179 ? 8.841 -8.086 4.592 1.00 97.56 179 ILE A CA 1
ATOM 1366 C C . ILE A 1 179 ? 8.078 -8.354 5.895 1.00 97.56 179 ILE A C 1
ATOM 1368 O O . ILE A 1 179 ? 7.261 -9.276 5.966 1.00 97.56 179 ILE A O 1
ATOM 1372 N N . LYS A 1 180 ? 8.430 -7.613 6.944 1.00 97.50 180 LYS A N 1
ATOM 1373 C CA . LYS A 1 180 ? 7.710 -7.535 8.214 1.00 97.50 180 LYS A CA 1
ATOM 1374 C C . LYS A 1 180 ? 6.690 -6.411 8.084 1.00 97.50 180 LYS A C 1
ATOM 1376 O O . LYS A 1 180 ? 7.068 -5.307 7.699 1.00 97.50 180 LYS A O 1
ATOM 1381 N N . VAL A 1 181 ? 5.443 -6.704 8.417 1.00 97.25 181 VAL A N 1
ATOM 1382 C CA . VAL A 1 181 ? 4.349 -5.734 8.454 1.00 97.25 181 VAL A CA 1
ATOM 1383 C C . VAL A 1 181 ? 3.708 -5.823 9.828 1.00 97.25 181 VAL A C 1
ATOM 1385 O O . VAL A 1 181 ? 3.170 -6.877 10.175 1.00 97.25 181 VAL A O 1
ATOM 1388 N N . ASP A 1 182 ? 3.798 -4.749 10.600 1.00 95.94 182 ASP A N 1
ATOM 1389 C CA . ASP A 1 182 ? 2.995 -4.571 11.804 1.00 95.94 182 ASP A CA 1
ATOM 1390 C C . ASP A 1 182 ? 1.717 -3.851 11.389 1.00 95.94 182 ASP A C 1
ATOM 1392 O O . ASP A 1 182 ? 1.773 -2.810 10.736 1.00 95.94 182 ASP A O 1
ATOM 1396 N N . HIS A 1 183 ? 0.571 -4.440 11.707 1.00 95.12 183 HIS A N 1
ATOM 1397 C CA . HIS A 1 183 ? -0.731 -3.906 11.333 1.00 95.12 183 HIS A CA 1
ATOM 1398 C C . HIS A 1 183 ? -1.748 -4.110 12.452 1.00 95.12 183 HIS A C 1
ATOM 1400 O O . HIS A 1 183 ? -1.584 -4.996 13.293 1.00 95.12 183 HIS A O 1
ATOM 1406 N N . MET A 1 184 ? -2.769 -3.264 12.501 1.00 92.00 184 MET A N 1
ATOM 1407 C CA . MET A 1 184 ? -3.811 -3.330 13.514 1.00 92.00 184 MET A CA 1
ATOM 1408 C C . MET A 1 184 ? -4.897 -4.332 13.108 1.00 92.00 184 MET A C 1
ATOM 1410 O O . MET A 1 184 ? -5.529 -4.206 12.063 1.00 92.00 184 MET A O 1
ATOM 1414 N N . GLU A 1 185 ? -5.171 -5.308 13.972 1.00 90.00 185 GLU A N 1
ATOM 1415 C CA . GLU A 1 185 ? -6.295 -6.234 13.823 1.00 90.00 185 GLU A CA 1
ATOM 1416 C C . GLU A 1 185 ? -7.023 -6.335 15.166 1.00 90.00 185 GLU A C 1
ATOM 1418 O O . GLU A 1 185 ? -6.424 -6.680 16.185 1.00 90.00 185 GLU A O 1
ATOM 1423 N N . GLU A 1 186 ? -8.321 -6.016 15.185 1.00 84.31 186 GLU A N 1
ATOM 1424 C CA . GLU A 1 186 ? -9.138 -6.035 16.413 1.00 84.31 186 GLU A CA 1
ATOM 1425 C C . GLU A 1 186 ? -8.488 -5.244 17.572 1.00 84.31 186 GLU A C 1
ATOM 1427 O O . GLU A 1 186 ? -8.370 -5.754 18.687 1.00 84.31 186 GLU A O 1
ATOM 1432 N N . GLN A 1 187 ? -8.026 -4.014 17.299 1.00 81.25 187 GLN A N 1
ATOM 1433 C CA . GLN A 1 187 ? -7.359 -3.125 18.274 1.00 81.25 187 GLN A CA 1
ATOM 1434 C C . GLN A 1 187 ? -6.062 -3.698 18.868 1.00 81.25 187 GLN A C 1
ATOM 1436 O O . GLN A 1 187 ? -5.591 -3.260 19.916 1.00 81.25 187 GLN A O 1
ATOM 1441 N N . THR A 1 188 ? -5.482 -4.710 18.226 1.00 88.06 188 THR A N 1
ATOM 1442 C CA . THR A 1 188 ? -4.206 -5.289 18.629 1.00 88.06 188 THR A CA 1
ATOM 1443 C C . THR A 1 188 ? -3.218 -5.198 17.481 1.00 88.06 188 THR A C 1
ATOM 1445 O O . THR A 1 188 ? -3.518 -5.630 16.372 1.00 88.06 188 THR A O 1
ATOM 1448 N N . ILE A 1 189 ? -2.003 -4.721 17.759 1.00 92.31 189 ILE A N 1
ATOM 1449 C CA . ILE A 1 189 ? -0.919 -4.784 16.778 1.00 92.31 189 ILE A CA 1
ATOM 1450 C C . ILE A 1 189 ? -0.542 -6.248 16.549 1.00 92.31 189 ILE A C 1
ATOM 1452 O O . ILE A 1 189 ? -0.225 -6.999 17.485 1.00 92.31 189 ILE A O 1
ATOM 1456 N N . ILE A 1 190 ? -0.574 -6.638 15.281 1.00 95.25 190 ILE A N 1
ATOM 1457 C CA . ILE A 1 190 ? -0.260 -7.962 14.781 1.00 95.25 190 ILE A CA 1
ATOM 1458 C C . ILE A 1 190 ? 0.914 -7.860 13.809 1.00 95.25 190 ILE A C 1
ATOM 1460 O O . ILE A 1 190 ? 0.886 -7.109 12.841 1.00 95.25 190 ILE A O 1
ATOM 1464 N N . THR A 1 191 ? 1.949 -8.668 14.032 1.00 96.81 191 THR A N 1
ATOM 1465 C CA . THR A 1 191 ? 3.092 -8.754 13.118 1.00 96.81 191 THR A CA 1
ATOM 1466 C C . THR A 1 191 ? 2.900 -9.901 12.140 1.00 96.81 191 THR A C 1
ATOM 1468 O O . THR A 1 191 ? 2.772 -11.061 12.540 1.00 96.81 191 THR A O 1
ATOM 1471 N N . THR A 1 192 ? 2.972 -9.601 10.849 1.00 96.88 192 THR A N 1
ATOM 1472 C CA . THR A 1 192 ? 2.969 -10.580 9.760 1.00 96.88 192 THR A CA 1
ATOM 1473 C C . THR A 1 192 ? 4.300 -10.561 9.020 1.00 96.88 192 THR A C 1
ATOM 1475 O O . THR A 1 192 ? 4.824 -9.503 8.682 1.00 96.88 192 THR A O 1
ATOM 1478 N N . TYR A 1 193 ? 4.852 -11.745 8.749 1.00 97.12 193 TYR A N 1
ATOM 1479 C CA . TYR A 1 193 ? 6.049 -11.894 7.919 1.00 97.12 193 TYR A CA 1
ATOM 1480 C C . TYR A 1 193 ? 5.689 -12.540 6.590 1.00 97.12 193 TYR A C 1
ATOM 1482 O O . TYR A 1 193 ? 5.036 -13.583 6.562 1.00 97.12 193 TYR A O 1
ATOM 1490 N N . LEU A 1 194 ? 6.174 -11.976 5.489 1.00 96.25 194 LEU A N 1
ATOM 1491 C CA . LEU A 1 194 ? 5.964 -12.526 4.152 1.00 96.25 194 LEU A CA 1
ATOM 1492 C C . LEU A 1 194 ? 7.273 -12.611 3.364 1.00 96.25 194 LEU A C 1
ATOM 1494 O O . LEU A 1 194 ? 8.168 -11.780 3.509 1.00 96.25 194 LEU A O 1
ATOM 1498 N N . SER A 1 195 ? 7.392 -13.645 2.536 1.00 97.12 195 SER A N 1
ATOM 1499 C CA . SER A 1 195 ? 8.553 -13.892 1.679 1.00 97.12 195 SER A CA 1
ATOM 1500 C C . SER A 1 195 ? 8.096 -14.494 0.356 1.00 97.12 195 SER A C 1
ATOM 1502 O O . SER A 1 195 ? 7.429 -15.531 0.352 1.00 97.12 195 SER A O 1
ATOM 1504 N N . LEU A 1 196 ? 8.438 -13.867 -0.769 1.00 97.25 196 LEU A N 1
ATOM 1505 C CA . LEU A 1 196 ? 8.125 -14.381 -2.103 1.00 97.25 196 LEU A CA 1
ATOM 1506 C C . LEU A 1 196 ? 9.284 -15.209 -2.661 1.00 97.25 196 LEU A C 1
ATOM 1508 O O . LEU A 1 196 ? 10.446 -15.029 -2.305 1.00 97.25 196 LEU A O 1
ATOM 1512 N N . VAL A 1 197 ? 8.961 -16.132 -3.567 1.00 96.06 197 VAL A N 1
ATOM 1513 C CA . VAL A 1 197 ? 9.959 -16.969 -4.252 1.00 96.06 197 VAL A CA 1
ATOM 1514 C C . VAL A 1 197 ? 10.874 -16.123 -5.142 1.00 96.06 197 VAL A C 1
ATOM 1516 O O . VAL A 1 197 ? 12.068 -16.398 -5.236 1.00 96.06 197 VAL A O 1
ATOM 1519 N N . GLU A 1 198 ? 10.322 -15.098 -5.790 1.00 96.31 198 GLU A N 1
ATOM 1520 C CA . GLU A 1 198 ? 11.052 -14.223 -6.703 1.00 96.31 198 GLU A CA 1
ATOM 1521 C C . GLU A 1 198 ? 11.451 -12.922 -6.004 1.00 96.31 198 GLU A C 1
ATOM 1523 O O . GLU A 1 198 ? 10.604 -12.083 -5.700 1.00 96.31 198 GLU A O 1
ATOM 1528 N N . THR A 1 199 ? 12.756 -12.717 -5.803 1.00 94.69 199 THR A N 1
ATOM 1529 C CA . THR A 1 199 ? 13.302 -11.511 -5.154 1.00 94.69 199 THR A CA 1
ATOM 1530 C C . THR A 1 199 ? 12.887 -10.221 -5.863 1.00 94.69 199 THR A C 1
ATOM 1532 O O . THR A 1 199 ? 12.624 -9.220 -5.204 1.00 94.69 199 THR A O 1
ATOM 1535 N N . ARG A 1 200 ? 12.786 -10.243 -7.200 1.00 95.88 200 ARG A N 1
ATOM 1536 C CA . ARG A 1 200 ? 12.332 -9.101 -8.010 1.00 95.88 200 ARG A CA 1
ATOM 1537 C C . ARG A 1 200 ? 10.898 -8.703 -7.664 1.00 95.88 200 ARG A C 1
ATOM 1539 O O . ARG A 1 200 ? 10.638 -7.535 -7.401 1.00 95.88 200 ARG A O 1
ATOM 1546 N N . ILE A 1 201 ? 9.989 -9.676 -7.615 1.00 97.69 201 ILE A N 1
ATOM 1547 C CA . ILE A 1 201 ? 8.587 -9.418 -7.275 1.00 97.69 201 ILE A CA 1
ATOM 1548 C C . ILE A 1 201 ? 8.466 -9.012 -5.801 1.00 97.69 201 ILE A C 1
ATOM 1550 O O . ILE A 1 201 ? 7.713 -8.100 -5.488 1.00 97.69 201 ILE A O 1
ATOM 1554 N N . GLN A 1 202 ? 9.257 -9.603 -4.894 1.00 97.56 202 GLN A N 1
ATOM 1555 C CA . GLN A 1 202 ? 9.290 -9.173 -3.488 1.00 97.56 202 GLN A CA 1
ATOM 1556 C C . GLN A 1 202 ? 9.723 -7.712 -3.342 1.00 97.56 202 GLN A C 1
ATOM 1558 O O . GLN A 1 202 ? 9.139 -6.973 -2.556 1.00 97.56 202 GLN A O 1
ATOM 1563 N N . HIS A 1 203 ? 10.740 -7.295 -4.097 1.00 96.31 203 HIS A N 1
ATOM 1564 C CA . HIS A 1 203 ? 11.189 -5.909 -4.121 1.00 96.31 203 HIS A CA 1
ATOM 1565 C C . HIS A 1 203 ? 10.073 -4.966 -4.590 1.00 96.31 203 HIS A C 1
ATOM 1567 O O . HIS A 1 203 ? 9.811 -3.963 -3.931 1.00 96.31 203 HIS A O 1
ATOM 1573 N N . LEU A 1 204 ? 9.374 -5.321 -5.673 1.00 96.88 204 LEU A N 1
ATOM 1574 C CA . LEU A 1 204 ? 8.251 -4.536 -6.194 1.00 96.88 204 LEU A CA 1
ATOM 1575 C C . LEU A 1 204 ? 7.060 -4.502 -5.228 1.00 96.88 204 LEU A C 1
ATOM 1577 O O . LEU A 1 204 ? 6.462 -3.449 -5.053 1.00 96.88 204 LEU A O 1
ATOM 1581 N N . LEU A 1 205 ? 6.760 -5.598 -4.532 1.00 97.12 205 LEU A N 1
ATOM 1582 C CA . LEU A 1 205 ? 5.744 -5.605 -3.480 1.00 97.12 205 LEU A CA 1
ATOM 1583 C C . LEU A 1 205 ? 6.110 -4.662 -2.328 1.00 97.12 205 LEU A C 1
ATOM 1585 O O . LEU A 1 205 ? 5.277 -3.867 -1.903 1.00 97.12 205 LEU A O 1
ATOM 1589 N N . ASN A 1 206 ? 7.353 -4.726 -1.840 1.00 96.00 206 ASN A N 1
ATOM 1590 C CA . ASN A 1 206 ? 7.823 -3.823 -0.788 1.00 96.00 206 ASN A CA 1
ATOM 1591 C C . ASN A 1 206 ? 7.735 -2.356 -1.235 1.00 96.00 206 ASN A C 1
A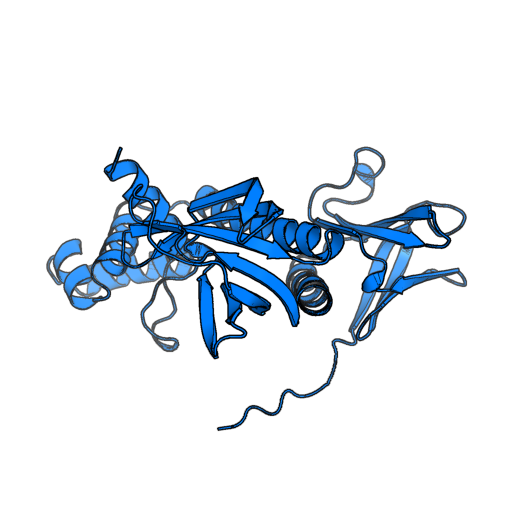TOM 1593 O O . ASN A 1 206 ? 7.388 -1.484 -0.445 1.00 96.00 206 ASN A O 1
ATOM 1597 N N . ARG A 1 207 ? 8.042 -2.095 -2.512 1.00 94.62 207 ARG A N 1
ATOM 1598 C CA . ARG A 1 207 ? 7.942 -0.773 -3.131 1.00 94.62 207 ARG A CA 1
ATOM 1599 C C . ARG A 1 207 ? 6.502 -0.273 -3.190 1.00 94.62 207 ARG A C 1
ATOM 1601 O O . ARG A 1 207 ? 6.272 0.868 -2.810 1.00 94.62 207 ARG A O 1
ATOM 1608 N N . TYR A 1 208 ? 5.571 -1.119 -3.629 1.00 94.50 208 TYR A N 1
ATOM 1609 C CA . TYR A 1 208 ? 4.143 -0.812 -3.678 1.00 94.50 208 TYR A CA 1
ATOM 1610 C C . TYR A 1 208 ? 3.605 -0.479 -2.284 1.00 94.50 208 TYR A C 1
ATOM 1612 O O . TYR A 1 208 ? 3.198 0.650 -2.044 1.00 94.50 208 TYR A O 1
ATOM 1620 N N . MET A 1 209 ? 3.709 -1.412 -1.333 1.00 94.88 209 MET A N 1
ATOM 1621 C CA . MET A 1 209 ? 3.169 -1.217 0.017 1.00 94.88 209 MET A CA 1
ATOM 1622 C C . MET A 1 209 ? 3.799 -0.013 0.727 1.00 94.88 209 MET A C 1
ATOM 1624 O O . MET A 1 209 ? 3.094 0.774 1.348 1.00 94.88 209 MET A O 1
ATOM 1628 N N . GLY A 1 210 ? 5.120 0.160 0.602 1.00 93.12 210 GLY A N 1
ATOM 1629 C CA . GLY A 1 210 ? 5.813 1.303 1.187 1.00 93.12 210 GLY A CA 1
ATOM 1630 C C . GLY A 1 210 ? 5.387 2.636 0.570 1.00 93.12 210 GLY A C 1
ATOM 1631 O O . GLY A 1 210 ? 5.358 3.638 1.276 1.00 93.12 210 GLY A O 1
ATOM 1632 N N . ARG A 1 211 ? 5.040 2.679 -0.723 1.00 91.44 211 ARG A N 1
ATOM 1633 C CA . ARG A 1 211 ? 4.468 3.890 -1.322 1.00 91.44 211 ARG A CA 1
ATOM 1634 C C . ARG A 1 211 ? 3.100 4.186 -0.736 1.00 91.44 211 ARG A C 1
ATOM 1636 O O . ARG A 1 211 ? 2.913 5.299 -0.271 1.00 91.44 211 ARG A O 1
ATOM 1643 N N . GLU A 1 212 ? 2.185 3.224 -0.764 1.00 91.62 212 GLU A N 1
ATOM 1644 C CA . GLU A 1 212 ? 0.811 3.430 -0.291 1.00 91.62 212 GLU A CA 1
ATOM 1645 C C . GLU A 1 212 ? 0.792 3.871 1.177 1.00 91.62 212 GLU A C 1
ATOM 1647 O O . GLU A 1 212 ? 0.104 4.820 1.539 1.00 91.62 212 GLU A O 1
ATOM 1652 N N . PHE A 1 213 ? 1.641 3.255 2.003 1.00 92.25 213 PHE A N 1
ATOM 1653 C CA . PHE A 1 213 ? 1.838 3.660 3.391 1.00 92.25 213 PHE A CA 1
ATOM 1654 C C . PHE A 1 213 ? 2.326 5.113 3.516 1.00 92.25 213 PHE A C 1
ATOM 1656 O O . PHE A 1 213 ? 1.734 5.904 4.246 1.00 92.25 213 PHE A O 1
ATOM 1663 N N . ASN A 1 214 ? 3.377 5.492 2.779 1.00 92.06 214 ASN A N 1
ATOM 1664 C CA . ASN A 1 214 ? 3.906 6.859 2.821 1.00 92.06 214 ASN A CA 1
ATOM 1665 C C . ASN A 1 214 ? 2.922 7.888 2.249 1.00 92.06 214 ASN A C 1
ATOM 1667 O O . ASN A 1 214 ? 2.868 9.004 2.752 1.00 92.06 214 ASN A O 1
ATOM 1671 N N . LYS A 1 215 ? 2.145 7.523 1.222 1.00 90.81 215 LYS A N 1
ATOM 1672 C CA . LYS A 1 215 ? 1.111 8.379 0.634 1.00 90.81 215 LYS A CA 1
ATOM 1673 C C . LYS A 1 215 ? 0.053 8.723 1.680 1.00 90.81 215 LYS A C 1
ATOM 1675 O O . LYS A 1 215 ? -0.202 9.900 1.895 1.00 90.81 215 LYS A O 1
ATOM 1680 N N . LEU A 1 216 ? -0.480 7.724 2.386 1.00 92.81 216 LEU A N 1
ATOM 1681 C CA . LEU A 1 216 ? -1.455 7.947 3.458 1.00 92.81 216 LEU A CA 1
ATOM 1682 C C . LEU A 1 216 ? -0.878 8.804 4.596 1.00 92.81 216 LEU A C 1
ATOM 1684 O O . LEU A 1 216 ? -1.544 9.723 5.062 1.00 92.81 216 LEU A O 1
ATOM 1688 N N . GLN A 1 217 ? 0.372 8.559 5.003 1.00 93.25 217 GLN A N 1
ATOM 1689 C CA . GLN A 1 217 ? 1.059 9.385 6.006 1.00 93.25 217 GLN A CA 1
ATOM 1690 C C . GLN A 1 217 ? 1.180 10.851 5.563 1.00 93.25 217 GLN A C 1
ATOM 1692 O O . GLN A 1 217 ? 0.890 11.757 6.342 1.00 93.25 217 GLN A O 1
ATOM 1697 N N . SER A 1 218 ? 1.577 11.094 4.310 1.00 93.69 218 SER A N 1
ATOM 1698 C CA . SER A 1 218 ? 1.652 12.445 3.746 1.00 93.69 218 SER A CA 1
ATOM 1699 C C . SER A 1 218 ? 0.279 13.107 3.659 1.00 93.69 218 SER A C 1
ATOM 1701 O O . SER A 1 218 ? 0.135 14.241 4.094 1.00 93.69 218 SER A O 1
ATOM 1703 N N . GLU A 1 219 ? -0.748 12.395 3.192 1.00 94.00 219 GLU A N 1
ATOM 1704 C CA . GLU A 1 219 ? -2.116 12.920 3.129 1.00 94.00 219 GLU A CA 1
ATOM 1705 C C . GLU A 1 219 ? -2.657 13.316 4.507 1.00 94.00 219 GLU A C 1
ATOM 1707 O O . GLU A 1 219 ? -3.375 14.308 4.614 1.00 94.00 219 GLU A O 1
ATOM 1712 N N . ILE A 1 220 ? -2.342 12.556 5.561 1.00 95.50 220 ILE A N 1
ATOM 1713 C CA . ILE A 1 220 ? -2.698 12.916 6.941 1.00 95.50 220 ILE A CA 1
ATOM 1714 C C . ILE A 1 220 ? -1.938 14.173 7.368 1.00 95.50 220 ILE A C 1
ATOM 1716 O O . ILE A 1 220 ? -2.560 15.122 7.833 1.00 95.50 220 ILE A O 1
ATOM 1720 N N . ALA A 1 221 ? -0.616 14.200 7.178 1.00 94.81 221 ALA A N 1
ATOM 1721 C CA . ALA A 1 221 ? 0.233 15.314 7.598 1.00 94.81 221 ALA A CA 1
ATOM 1722 C C . ALA A 1 221 ? -0.094 16.640 6.886 1.00 94.81 221 ALA A C 1
ATOM 1724 O O . ALA A 1 221 ? 0.057 17.705 7.483 1.00 94.81 221 ALA A O 1
ATOM 1725 N N . ASP A 1 222 ? -0.545 16.572 5.633 1.00 95.75 222 ASP A N 1
ATOM 1726 C CA . ASP A 1 222 ? -0.899 17.735 4.815 1.00 95.75 222 ASP A CA 1
ATOM 1727 C C . ASP A 1 222 ? -2.343 18.227 5.052 1.00 95.75 222 ASP A C 1
ATOM 1729 O O . ASP A 1 222 ? -2.750 19.238 4.477 1.00 95.75 222 ASP A O 1
ATOM 1733 N N . THR A 1 223 ? -3.128 17.537 5.889 1.00 96.88 223 THR A N 1
ATOM 1734 C CA . THR A 1 223 ? -4.520 17.902 6.197 1.00 96.88 223 THR A CA 1
ATOM 1735 C C . THR A 1 223 ? -4.632 18.526 7.585 1.00 96.88 223 THR A C 1
ATOM 1737 O O . THR A 1 223 ? -4.127 17.987 8.567 1.00 96.88 223 THR A O 1
ATOM 1740 N N . GLU A 1 224 ? -5.347 19.646 7.690 1.00 96.25 224 GLU A N 1
ATOM 1741 C CA . GLU A 1 224 ? -5.663 20.284 8.972 1.00 96.25 224 GLU A CA 1
ATOM 1742 C C . GLU A 1 224 ? -6.823 19.548 9.661 1.00 96.25 224 GLU A C 1
ATOM 1744 O O . GLU A 1 224 ? -7.974 19.964 9.586 1.00 96.25 224 GLU A O 1
ATOM 1749 N N . ILE A 1 225 ? -6.514 18.427 10.314 1.00 97.56 225 ILE A N 1
ATOM 1750 C CA . ILE A 1 225 ? -7.502 17.592 11.008 1.00 97.56 225 ILE A CA 1
ATOM 1751 C C . ILE A 1 225 ? -7.724 18.129 12.425 1.00 97.56 225 ILE A C 1
ATOM 1753 O O . ILE A 1 225 ? -6.775 18.300 13.195 1.00 97.56 225 ILE A O 1
ATOM 1757 N N . SER A 1 226 ? -8.979 18.391 12.786 1.00 97.06 226 SER A N 1
ATOM 1758 C CA . SER A 1 226 ? -9.351 18.850 14.124 1.00 97.06 226 SER A CA 1
ATOM 1759 C C . SER A 1 226 ? -9.310 17.729 15.172 1.00 97.06 226 SER A C 1
ATOM 1761 O O . SER A 1 226 ? -9.345 16.531 14.873 1.00 97.06 226 SER A O 1
ATOM 1763 N N . GLU A 1 227 ? -9.280 18.121 16.448 1.00 96.06 227 GLU A N 1
ATOM 1764 C CA . GLU A 1 227 ? -9.392 17.187 17.577 1.00 96.06 227 GLU A CA 1
ATOM 1765 C C . GLU A 1 227 ? -10.726 16.423 17.532 1.00 96.06 227 GLU A C 1
ATOM 1767 O O . GLU A 1 227 ? -10.742 15.208 17.696 1.00 96.06 227 GLU A O 1
ATOM 1772 N N . THR A 1 228 ? -11.831 17.094 17.194 1.00 96.69 228 THR A N 1
ATOM 1773 C CA . THR A 1 228 ? -13.167 16.482 17.091 1.00 96.69 228 THR A CA 1
ATOM 1774 C C . THR A 1 228 ? -13.282 15.463 15.959 1.00 96.69 228 THR A C 1
ATOM 1776 O O . THR A 1 228 ? -13.913 14.421 16.132 1.00 96.69 228 THR A O 1
ATOM 1779 N N . GLU A 1 229 ? -12.650 15.711 14.810 1.00 98.19 229 GLU A N 1
ATOM 1780 C CA . GLU A 1 229 ? -12.575 14.721 13.727 1.00 98.19 229 GLU A CA 1
ATOM 1781 C C . GLU A 1 229 ? -11.713 13.520 14.126 1.00 98.19 229 GLU A C 1
ATOM 1783 O O . GLU A 1 229 ? -12.056 12.371 13.841 1.00 98.19 229 GLU A O 1
ATOM 1788 N N . THR A 1 230 ? -10.613 13.775 14.835 1.00 97.31 230 THR A N 1
ATOM 1789 C CA . THR A 1 230 ? -9.745 12.723 15.372 1.00 97.31 230 THR A CA 1
ATOM 1790 C C . THR A 1 230 ? -10.505 11.844 16.373 1.00 97.31 230 THR A C 1
ATOM 1792 O O . THR A 1 230 ? -10.477 10.616 16.274 1.00 97.31 230 THR A O 1
ATOM 1795 N N . GLU A 1 231 ? -11.265 12.449 17.289 1.00 96.56 231 GLU A N 1
ATOM 1796 C CA . GLU A 1 231 ? -12.130 11.746 18.242 1.00 96.56 231 GLU A CA 1
ATOM 1797 C C . GLU A 1 231 ? -13.248 10.951 17.550 1.00 96.56 231 GLU A C 1
ATOM 1799 O O . GLU A 1 231 ? -13.512 9.810 17.940 1.00 96.56 231 GLU A O 1
ATOM 1804 N N . LEU A 1 232 ? -13.872 11.500 16.498 1.00 97.44 232 LEU A N 1
ATOM 1805 C CA . LEU A 1 232 ? -14.839 10.780 15.660 1.00 97.44 232 LEU A CA 1
ATOM 1806 C C . LEU A 1 232 ? -14.212 9.506 15.079 1.00 97.44 232 LEU A C 1
ATOM 1808 O O . LEU A 1 232 ? -14.784 8.416 15.191 1.00 97.44 232 LEU A O 1
ATOM 1812 N N . VAL A 1 233 ? -13.033 9.642 14.473 1.00 97.00 233 VAL A N 1
ATOM 1813 C CA . VAL A 1 233 ? -12.312 8.553 13.813 1.00 97.00 233 VAL A CA 1
ATOM 1814 C C . VAL A 1 233 ? -11.905 7.467 14.812 1.00 97.00 233 VAL A C 1
ATOM 1816 O O . VAL A 1 233 ? -12.219 6.295 14.595 1.00 97.00 233 VAL A O 1
ATOM 1819 N N . ILE A 1 234 ? -11.286 7.836 15.938 1.00 94.88 234 ILE A N 1
ATOM 1820 C CA . ILE A 1 234 ? -10.897 6.898 17.006 1.00 94.88 234 ILE A CA 1
ATOM 1821 C C . ILE A 1 234 ? -12.128 6.229 17.621 1.00 94.88 234 ILE A C 1
ATOM 1823 O O . ILE A 1 234 ? -12.138 5.010 17.839 1.00 94.88 234 ILE A O 1
ATOM 1827 N N . GLY A 1 235 ? -13.173 7.013 17.894 1.00 94.69 235 GLY A N 1
ATOM 1828 C CA . GLY A 1 235 ? -14.427 6.538 18.462 1.00 94.69 235 GLY A CA 1
ATOM 1829 C C . GLY A 1 235 ? -15.047 5.462 17.581 1.00 94.69 235 GLY A C 1
ATOM 1830 O O . GLY A 1 235 ? -15.261 4.341 18.043 1.00 94.69 235 GLY A O 1
ATOM 1831 N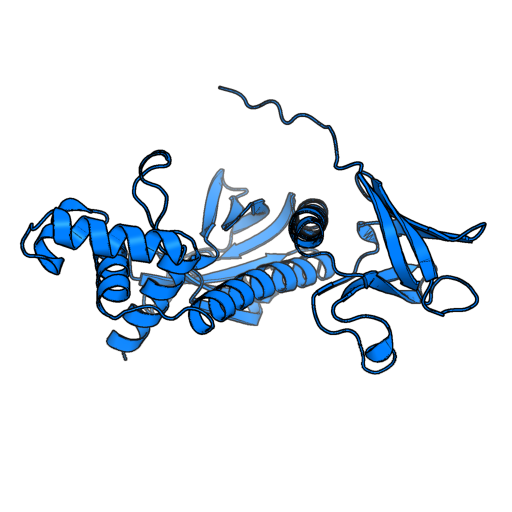 N . TYR A 1 236 ? -15.240 5.754 16.291 1.00 95.06 236 TYR A N 1
ATOM 1832 C CA . TYR A 1 236 ? -15.787 4.783 15.346 1.00 95.06 236 TYR A CA 1
ATOM 1833 C C . TYR A 1 236 ? -14.859 3.582 15.115 1.00 95.06 236 TYR A C 1
ATOM 1835 O O . TYR A 1 236 ? -15.341 2.451 15.051 1.00 95.06 236 TYR A O 1
ATOM 1843 N N . TYR A 1 237 ? -13.537 3.783 15.050 1.00 91.75 237 TYR A N 1
ATOM 1844 C CA . TYR A 1 237 ? -12.569 2.684 14.944 1.00 91.75 237 TYR A CA 1
ATOM 1845 C C . TYR A 1 237 ? -12.709 1.691 16.110 1.00 91.75 237 TYR A C 1
ATOM 1847 O O . TYR A 1 237 ? -12.649 0.470 15.928 1.00 91.75 237 TYR A O 1
ATOM 1855 N N . THR A 1 238 ? -12.947 2.218 17.312 1.00 89.69 238 THR A N 1
ATOM 1856 C CA . THR A 1 238 ? -13.028 1.442 18.552 1.00 89.69 238 THR A CA 1
ATOM 1857 C C . THR A 1 238 ? -14.380 0.751 18.724 1.00 89.69 238 THR A C 1
ATOM 1859 O O . THR A 1 238 ? -14.432 -0.426 19.087 1.00 89.69 238 THR A O 1
ATOM 1862 N N . THR A 1 239 ? -15.484 1.457 18.480 1.00 90.88 239 THR A N 1
ATOM 1863 C CA . THR A 1 239 ? -16.839 0.945 18.742 1.00 90.88 239 THR A CA 1
ATOM 1864 C C . THR A 1 239 ? -17.413 0.171 17.561 1.00 90.88 239 THR A C 1
ATOM 1866 O O . THR A 1 239 ? -18.204 -0.750 17.765 1.00 90.88 239 THR A O 1
ATOM 1869 N N . ARG A 1 240 ? -17.023 0.534 16.329 1.00 91.56 240 ARG A N 1
ATOM 1870 C CA . ARG A 1 240 ? -17.708 0.158 15.078 1.00 91.56 240 ARG A CA 1
ATOM 1871 C C . ARG A 1 240 ? -19.207 0.485 15.105 1.00 91.56 240 ARG A C 1
ATOM 1873 O O . ARG A 1 240 ? -19.999 -0.167 14.428 1.00 91.56 240 ARG A O 1
ATOM 1880 N N . ASP A 1 241 ? -19.585 1.477 15.906 1.00 93.50 241 ASP A N 1
ATOM 1881 C CA . ASP A 1 241 ? -20.961 1.885 16.157 1.00 93.50 241 ASP A CA 1
ATOM 1882 C C . ASP A 1 241 ? -21.040 3.412 16.111 1.00 93.50 241 ASP A C 1
ATOM 1884 O O . ASP A 1 241 ? -20.570 4.111 17.012 1.00 93.50 241 ASP A O 1
ATOM 1888 N N . ILE A 1 242 ? -21.625 3.927 15.028 1.00 92.81 242 ILE A N 1
ATOM 1889 C CA . ILE A 1 242 ? -21.728 5.367 14.785 1.00 92.81 242 ILE A CA 1
ATOM 1890 C C . ILE A 1 242 ? -22.683 6.057 15.766 1.00 92.81 242 ILE A C 1
ATOM 1892 O O . ILE A 1 242 ? -22.444 7.206 16.130 1.00 92.81 242 ILE A O 1
ATOM 1896 N N . GLU A 1 243 ? -23.729 5.370 16.240 1.00 93.94 243 GLU A N 1
ATOM 1897 C CA . GLU A 1 243 ? -24.678 5.938 17.202 1.00 93.94 243 GLU A CA 1
ATOM 1898 C C . GLU A 1 243 ? -24.006 6.103 18.565 1.00 93.94 243 GLU A C 1
ATOM 1900 O O . GLU A 1 243 ? -24.124 7.152 19.202 1.00 93.94 243 GLU A O 1
ATOM 1905 N N . GLN A 1 244 ? -23.238 5.095 18.991 1.00 95.56 244 GLN A N 1
ATOM 1906 C CA . GLN A 1 244 ? -22.443 5.183 20.212 1.00 95.56 244 GLN A CA 1
ATOM 1907 C C . GLN A 1 244 ? -21.364 6.271 20.111 1.00 95.56 244 GLN A C 1
ATOM 1909 O O . GLN A 1 244 ? -21.145 7.007 21.079 1.00 95.56 244 GLN A O 1
ATOM 1914 N N . THR A 1 245 ? -20.703 6.393 18.957 1.00 95.75 245 THR A N 1
ATOM 1915 C CA . THR A 1 245 ? -19.708 7.446 18.723 1.00 95.75 245 THR A CA 1
ATOM 1916 C C . THR A 1 245 ? -20.349 8.830 18.804 1.00 95.75 245 THR A C 1
ATOM 1918 O O . THR A 1 245 ? -19.858 9.671 19.552 1.00 95.75 245 THR A O 1
ATOM 1921 N N . MET A 1 246 ? -21.502 9.045 18.161 1.00 95.81 246 MET A N 1
ATOM 1922 C CA . MET A 1 246 ? -22.269 10.295 18.260 1.00 95.81 246 MET A CA 1
ATOM 1923 C C . MET A 1 246 ? -22.668 10.617 19.702 1.00 95.81 246 MET A C 1
ATOM 1925 O O . MET A 1 246 ? -22.481 11.736 20.176 1.00 95.81 246 MET A O 1
ATOM 1929 N N . GLN A 1 247 ? -23.189 9.629 20.432 1.00 96.06 247 GLN A N 1
ATOM 1930 C CA . GLN A 1 247 ? -23.593 9.817 21.823 1.00 96.06 247 GLN A CA 1
ATOM 1931 C C . GLN A 1 247 ? -22.419 10.238 22.717 1.00 96.06 247 GLN A C 1
ATOM 1933 O O . GLN A 1 247 ? -22.622 10.993 23.669 1.00 96.06 247 GLN A O 1
ATOM 1938 N N . THR A 1 248 ? -21.219 9.738 22.422 1.00 94.50 248 THR A N 1
ATOM 1939 C CA . THR A 1 248 ? -19.990 10.036 23.167 1.00 94.50 248 THR A CA 1
ATOM 1940 C C . THR A 1 248 ? -19.432 11.411 22.805 1.00 94.50 248 THR A C 1
ATOM 1942 O O . THR A 1 248 ? -19.058 12.154 23.707 1.00 94.50 248 THR A O 1
ATOM 1945 N N . LEU A 1 249 ? -19.419 11.752 21.514 1.00 95.12 249 LEU A N 1
ATOM 1946 C CA . LEU A 1 249 ? -18.795 12.967 20.990 1.00 95.12 249 LEU A CA 1
ATOM 1947 C C . LEU A 1 249 ? -19.643 14.224 21.240 1.00 95.12 249 LEU A C 1
ATOM 1949 O O . LEU A 1 249 ? -19.127 15.229 21.711 1.00 95.12 249 LEU A O 1
ATOM 1953 N N . THR A 1 250 ? -20.954 14.159 20.987 1.00 96.12 250 THR A N 1
ATOM 1954 C CA . THR A 1 250 ? -21.849 15.338 21.016 1.00 96.12 250 THR A CA 1
ATOM 1955 C C . THR A 1 250 ? -23.007 15.192 22.003 1.00 96.12 250 THR A C 1
ATOM 1957 O O . THR A 1 250 ? -23.988 15.934 21.978 1.00 96.12 250 THR A O 1
ATOM 1960 N N . GLY A 1 251 ? -22.972 14.172 22.866 1.00 95.06 251 GLY A N 1
ATOM 1961 C CA . GLY A 1 251 ? -24.090 13.884 23.768 1.00 95.06 251 GLY A CA 1
ATOM 1962 C C . GLY A 1 251 ? -25.376 13.463 23.043 1.00 95.06 251 GLY A C 1
ATOM 1963 O O . GLY A 1 251 ? -26.443 13.463 23.662 1.00 95.06 251 GLY A O 1
ATOM 1964 N N . GLY A 1 252 ? -25.287 13.077 21.765 1.00 93.81 252 GLY A N 1
ATOM 1965 C CA . GLY A 1 252 ? -26.435 12.727 20.929 1.00 93.81 252 GLY A CA 1
ATOM 1966 C C . GLY A 1 252 ? -27.031 13.902 20.145 1.00 93.81 252 GLY A C 1
ATOM 1967 O O . GLY A 1 252 ? -28.094 13.731 19.543 1.00 93.81 252 GLY A O 1
ATOM 1968 N N . ASP A 1 253 ? -26.393 15.080 20.133 1.00 96.56 253 ASP A N 1
ATOM 1969 C CA . ASP A 1 253 ? -26.766 16.150 19.203 1.00 96.56 253 ASP A CA 1
ATOM 1970 C C . ASP A 1 253 ? -26.405 15.743 17.767 1.00 96.56 253 ASP A C 1
ATOM 1972 O O . ASP A 1 253 ? -25.233 15.612 17.402 1.00 96.56 253 ASP A O 1
ATOM 1976 N N . LYS A 1 254 ? -27.442 15.526 16.954 1.00 95.31 254 LYS A N 1
ATOM 1977 C CA . LYS A 1 254 ? -27.300 15.069 15.573 1.00 95.31 254 LYS A CA 1
ATOM 1978 C C . LYS A 1 254 ? -26.732 16.148 14.657 1.00 95.31 254 LYS A C 1
ATOM 1980 O O . LYS A 1 254 ? -25.979 15.809 13.757 1.00 95.31 254 LYS A O 1
ATOM 1985 N N . TYR A 1 255 ? -27.088 17.414 14.866 1.00 96.12 255 TYR A N 1
ATOM 1986 C CA . TYR A 1 255 ? -26.641 18.496 13.986 1.00 96.12 255 TYR A CA 1
ATOM 1987 C C . TYR A 1 255 ? -25.161 18.794 14.199 1.00 96.12 255 TYR A C 1
ATOM 1989 O O . TYR A 1 255 ? -24.427 18.999 13.238 1.00 96.12 255 TYR A O 1
ATOM 1997 N N . GLU A 1 256 ? -24.721 18.782 15.457 1.00 96.69 256 GLU A N 1
ATOM 1998 C CA . GLU A 1 256 ? -23.302 18.910 15.789 1.00 96.69 256 GLU A CA 1
ATOM 1999 C C . GLU A 1 256 ? -22.501 17.738 15.209 1.00 96.69 256 GLU A C 1
ATOM 2001 O O . GLU A 1 256 ? -21.476 17.946 14.565 1.00 96.69 256 GLU A O 1
ATOM 2006 N N . PHE A 1 257 ? -23.007 16.510 15.353 1.00 96.88 257 PHE A N 1
ATOM 2007 C CA . PHE A 1 257 ? -22.338 15.328 14.816 1.00 96.88 257 PHE A CA 1
ATOM 2008 C C . PHE A 1 257 ? -22.278 15.315 13.286 1.00 96.88 257 PHE A C 1
ATOM 2010 O O . PHE A 1 257 ? -21.248 14.957 12.727 1.00 96.88 257 PHE A O 1
ATOM 2017 N N . GLU A 1 258 ? -23.359 15.713 12.608 1.00 95.94 258 GLU A N 1
ATOM 2018 C CA . GLU A 1 258 ? -23.391 15.850 11.147 1.00 95.94 258 GLU A CA 1
ATOM 2019 C C . GLU A 1 258 ? -22.341 16.855 10.666 1.00 95.94 258 GLU A C 1
ATOM 2021 O O . GLU A 1 258 ? -21.622 16.542 9.726 1.00 95.94 258 GLU A O 1
ATOM 2026 N N . SER A 1 259 ? -22.170 17.990 11.354 1.00 97.19 259 SER A N 1
ATOM 2027 C CA . SER A 1 259 ? -21.123 18.967 11.018 1.00 97.19 259 SER A CA 1
ATOM 2028 C C . SER A 1 259 ? -19.718 18.365 11.118 1.00 97.19 259 SER A C 1
ATOM 2030 O O . SER A 1 259 ? -18.918 18.535 10.205 1.00 97.19 259 SER A O 1
ATOM 2032 N N . ILE A 1 260 ? -19.423 17.622 12.193 1.00 97.75 260 ILE A N 1
ATOM 2033 C CA . ILE A 1 260 ? -18.116 16.961 12.370 1.00 97.75 260 ILE A CA 1
ATOM 2034 C C . ILE A 1 260 ? -17.916 15.869 11.308 1.00 97.75 260 ILE A C 1
ATOM 2036 O O . ILE A 1 260 ? -16.820 15.695 10.780 1.00 97.75 260 ILE A O 1
ATOM 2040 N N . TYR A 1 261 ? -18.971 15.117 10.988 1.00 97.38 261 TYR A N 1
ATOM 2041 C CA . TYR A 1 261 ? -18.913 14.057 9.986 1.00 97.38 261 TYR A CA 1
ATOM 2042 C C . TYR A 1 261 ? -18.715 14.610 8.568 1.00 97.38 261 TYR A C 1
ATOM 2044 O O . TYR A 1 261 ? -17.977 14.009 7.793 1.00 97.38 261 TYR A O 1
ATOM 2052 N N . GLU A 1 262 ? -19.348 15.736 8.229 1.00 97.25 262 GLU A N 1
ATOM 2053 C CA . GLU A 1 262 ? -19.163 16.437 6.951 1.00 97.25 262 GLU A CA 1
ATOM 2054 C C . GLU A 1 262 ? -17.723 16.945 6.797 1.00 97.25 262 GLU A C 1
ATOM 2056 O O . GLU A 1 262 ? -17.108 16.700 5.763 1.00 97.25 262 GLU A O 1
ATOM 2061 N N . GLU A 1 263 ? -17.143 17.548 7.839 1.00 97.69 263 GLU A N 1
ATOM 2062 C CA . GLU A 1 263 ? -15.730 17.959 7.835 1.00 97.69 263 GLU A CA 1
ATOM 2063 C C . GLU A 1 263 ? -14.791 16.752 7.662 1.00 97.69 263 GLU A C 1
ATOM 2065 O O . GLU A 1 263 ? -13.927 16.743 6.782 1.00 97.69 263 GLU A O 1
ATOM 2070 N N . ALA A 1 264 ? -15.029 15.672 8.415 1.00 98.19 264 ALA A N 1
ATOM 2071 C CA . ALA A 1 264 ? -14.255 14.439 8.289 1.00 98.19 264 ALA A CA 1
ATOM 2072 C C . ALA A 1 264 ? -14.398 13.786 6.902 1.00 98.19 264 ALA A C 1
ATOM 2074 O O . ALA A 1 264 ? -13.469 13.127 6.424 1.00 98.19 264 ALA A O 1
ATOM 2075 N N . LEU A 1 265 ? -15.560 13.926 6.259 1.00 97.75 265 LEU A N 1
ATOM 2076 C CA . LEU A 1 265 ? -15.811 13.442 4.905 1.00 97.75 265 LEU A CA 1
ATOM 2077 C C . LEU A 1 265 ? -15.030 14.274 3.882 1.00 97.75 265 LEU A C 1
ATOM 2079 O O . LEU A 1 265 ? -14.358 13.694 3.029 1.00 97.75 265 LEU A O 1
ATOM 2083 N N . ASP A 1 266 ? -15.052 15.602 4.007 1.00 97.19 266 ASP A N 1
ATOM 2084 C CA . ASP A 1 266 ? -14.290 16.527 3.158 1.00 97.19 266 ASP A CA 1
ATOM 2085 C C . ASP A 1 266 ? -12.775 16.291 3.275 1.00 97.19 266 ASP A C 1
ATOM 2087 O O . ASP A 1 266 ? -12.043 16.343 2.283 1.00 97.19 266 ASP A O 1
ATOM 2091 N N . HIS A 1 267 ? -12.298 15.941 4.470 1.00 97.88 267 HIS A N 1
ATOM 2092 C CA . HIS A 1 267 ? -10.909 15.551 4.720 1.00 97.88 267 HIS A CA 1
ATOM 2093 C C . HIS A 1 267 ? -10.585 14.093 4.354 1.00 97.88 267 HIS A C 1
ATOM 2095 O O . HIS A 1 267 ? -9.430 13.662 4.484 1.00 97.88 267 HIS A O 1
ATOM 2101 N N . GLY A 1 268 ? -11.566 13.329 3.867 1.00 96.88 268 GLY A N 1
ATOM 2102 C CA . GLY A 1 268 ? -11.390 11.959 3.392 1.00 96.88 268 GLY A CA 1
ATOM 2103 C C . GLY A 1 268 ? -11.079 10.954 4.500 1.00 96.88 268 GLY A C 1
ATOM 2104 O O . GLY A 1 268 ? -10.357 9.991 4.255 1.00 96.88 268 GLY A O 1
ATOM 2105 N N . LEU A 1 269 ? -11.570 11.168 5.722 1.00 97.81 269 LEU A N 1
ATOM 2106 C CA . LEU A 1 269 ? -11.370 10.286 6.881 1.00 97.81 269 LEU A CA 1
ATOM 2107 C C . LEU A 1 269 ? -12.485 9.238 7.019 1.00 97.81 269 LEU A C 1
ATOM 2109 O O . LEU A 1 269 ? -12.239 8.107 7.450 1.00 97.81 269 LEU A O 1
ATOM 2113 N N . VAL A 1 270 ? -13.705 9.592 6.615 1.00 97.50 270 VAL A N 1
ATOM 2114 C CA . VAL A 1 270 ? -14.890 8.721 6.635 1.00 97.50 270 VAL A CA 1
ATOM 2115 C C . VAL A 1 270 ? -15.417 8.472 5.223 1.00 97.50 270 VAL A C 1
ATOM 2117 O O . VAL A 1 270 ? -15.143 9.233 4.299 1.00 97.50 270 VAL A O 1
ATOM 2120 N N . THR A 1 271 ? -16.143 7.373 5.036 1.00 96.06 271 THR A N 1
ATOM 2121 C CA . THR A 1 271 ? -16.805 7.058 3.761 1.00 96.06 271 THR A CA 1
ATOM 2122 C C . THR A 1 271 ? -18.116 7.822 3.617 1.00 96.06 271 THR A C 1
ATOM 2124 O O . THR A 1 271 ? -18.746 8.179 4.610 1.00 96.06 271 THR A O 1
ATOM 2127 N N . HIS A 1 272 ? -18.572 8.048 2.384 1.00 93.38 272 HIS A N 1
ATOM 2128 C CA . HIS A 1 272 ? -19.868 8.685 2.168 1.00 93.38 272 HIS A CA 1
ATOM 2129 C C . HIS A 1 272 ? -21.005 7.774 2.684 1.00 93.38 272 HIS A C 1
ATOM 2131 O O . HIS A 1 272 ? -20.989 6.578 2.390 1.00 93.38 272 HIS A O 1
ATOM 2137 N N . PRO A 1 273 ? -22.040 8.286 3.383 1.00 87.81 273 PRO A N 1
ATOM 2138 C CA . PRO A 1 273 ? -23.104 7.449 3.953 1.00 87.81 273 PRO A CA 1
ATOM 2139 C C . PRO A 1 273 ? -23.845 6.570 2.933 1.00 87.81 273 PRO A C 1
ATOM 2141 O O . PRO A 1 273 ? -24.256 5.458 3.266 1.00 87.81 273 PRO A O 1
ATOM 2144 N N . ASP A 1 274 ? -23.978 7.037 1.687 1.00 89.19 274 ASP A N 1
ATOM 2145 C CA . ASP A 1 274 ? -24.570 6.262 0.579 1.00 89.19 274 ASP A CA 1
ATOM 2146 C C . ASP A 1 274 ? -23.742 5.022 0.190 1.00 89.19 274 ASP A C 1
ATOM 2148 O O . ASP A 1 274 ? -24.286 4.050 -0.336 1.00 89.19 274 ASP A O 1
ATOM 2152 N N . GLU A 1 275 ? -22.437 5.036 0.469 1.00 84.88 275 GLU A N 1
ATOM 2153 C CA . GLU A 1 275 ? -21.510 3.913 0.271 1.00 84.88 275 GLU A CA 1
ATOM 2154 C C . GLU A 1 275 ? -21.399 3.032 1.530 1.00 84.88 275 GLU A C 1
ATOM 2156 O O . GLU A 1 275 ? -20.771 1.971 1.513 1.00 84.88 275 GLU A O 1
ATOM 2161 N N . GLY A 1 276 ? -22.067 3.443 2.612 1.00 87.06 276 GLY A N 1
ATOM 2162 C CA . GLY A 1 276 ? -21.984 2.865 3.945 1.00 87.06 276 GLY A CA 1
ATOM 2163 C C . GLY A 1 276 ? -21.179 3.747 4.897 1.00 87.06 276 GLY A C 1
ATOM 2164 O O . GLY A 1 276 ? -20.261 4.455 4.498 1.00 87.06 276 GLY A O 1
ATOM 2165 N N . VAL A 1 277 ? -21.515 3.690 6.185 1.00 88.81 277 VAL A N 1
ATOM 2166 C CA . VAL A 1 277 ? -20.778 4.408 7.232 1.00 88.81 277 VAL A CA 1
ATOM 2167 C C . VAL A 1 277 ? -19.519 3.620 7.589 1.00 88.81 277 VAL A C 1
ATOM 2169 O O . VAL A 1 277 ? -19.585 2.438 7.934 1.00 88.81 277 VAL A O 1
ATOM 2172 N N . GLY A 1 278 ? -18.361 4.264 7.503 1.00 92.94 278 GLY A N 1
ATOM 2173 C CA . GLY A 1 278 ? -17.068 3.610 7.639 1.00 92.94 278 GLY A CA 1
ATOM 2174 C C . GLY A 1 278 ? -15.909 4.599 7.707 1.00 92.94 278 GLY A C 1
ATOM 2175 O O . GLY A 1 278 ? -16.094 5.805 7.564 1.00 92.94 278 GLY A O 1
ATOM 2176 N N . LEU A 1 279 ? -14.708 4.060 7.919 1.00 95.31 279 LEU A N 1
ATOM 2177 C CA . LEU A 1 279 ? -13.452 4.803 7.820 1.00 95.31 279 LEU A CA 1
ATOM 2178 C C . LEU A 1 279 ? -12.769 4.481 6.499 1.00 95.31 279 LEU A C 1
ATOM 2180 O O . LEU A 1 279 ? -12.651 3.307 6.127 1.00 95.31 279 LEU A O 1
ATOM 2184 N N . THR A 1 280 ? -12.241 5.514 5.853 1.00 95.94 280 THR A N 1
ATOM 2185 C CA . THR A 1 280 ? -11.318 5.362 4.724 1.00 95.94 280 THR A CA 1
ATOM 2186 C C . THR A 1 280 ? -9.984 4.777 5.202 1.00 95.94 280 THR A C 1
ATOM 2188 O O . THR A 1 280 ? -9.748 4.601 6.400 1.00 95.94 280 THR A O 1
ATOM 2191 N N . GLN A 1 281 ? -9.067 4.480 4.280 1.00 95.00 281 GLN A N 1
ATOM 2192 C CA . GLN A 1 281 ? -7.698 4.084 4.642 1.00 95.00 281 GLN A CA 1
ATOM 2193 C C . GLN A 1 281 ? -6.988 5.157 5.468 1.00 95.00 281 GLN A C 1
ATOM 2195 O O . GLN A 1 281 ? -6.324 4.836 6.451 1.00 95.00 281 GLN A O 1
ATOM 2200 N N . LYS A 1 282 ? -7.180 6.425 5.089 1.00 96.00 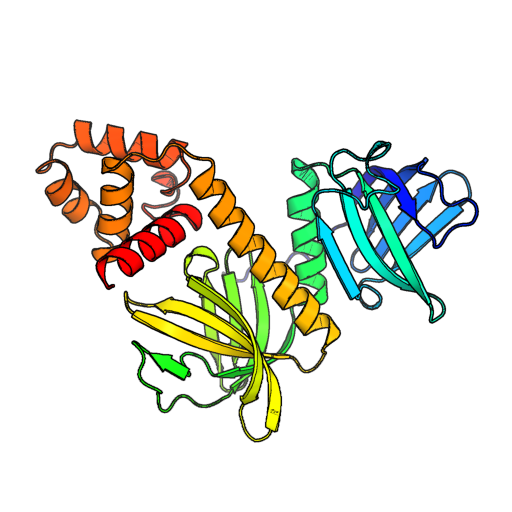282 LYS A N 1
ATOM 2201 C CA . LYS A 1 282 ? -6.632 7.591 5.778 1.00 96.00 282 LYS A CA 1
ATOM 2202 C C . LYS A 1 282 ? -7.181 7.697 7.200 1.00 96.00 282 LYS A C 1
ATOM 2204 O O . LYS A 1 282 ? -6.404 7.806 8.142 1.00 96.00 282 LYS A O 1
ATOM 2209 N N . GLY A 1 283 ? -8.500 7.562 7.372 1.00 96.62 283 GLY A N 1
ATOM 2210 C CA . GLY A 1 283 ? -9.129 7.549 8.694 1.00 96.62 283 GLY A CA 1
ATOM 2211 C C . GLY A 1 283 ? -8.652 6.389 9.569 1.00 96.62 283 GLY A C 1
ATOM 2212 O O . GLY A 1 283 ? -8.354 6.580 10.743 1.00 96.62 283 GLY A O 1
ATOM 2213 N N . ARG A 1 284 ? -8.504 5.179 9.015 1.00 95.06 284 ARG A N 1
ATOM 2214 C CA . ARG A 1 284 ? -7.969 4.047 9.794 1.00 95.06 284 ARG A CA 1
ATOM 2215 C C . ARG A 1 284 ? -6.515 4.251 10.203 1.00 95.06 284 ARG A C 1
ATOM 2217 O O . ARG A 1 284 ? -6.187 3.990 11.356 1.00 95.06 284 ARG A O 1
ATOM 2224 N N . MET A 1 285 ? -5.674 4.770 9.309 1.00 94.94 285 MET A N 1
ATOM 2225 C CA . MET A 1 285 ? -4.282 5.067 9.642 1.00 94.94 285 MET A CA 1
ATOM 2226 C C . MET A 1 285 ? -4.189 6.137 10.734 1.00 94.94 285 MET A C 1
ATOM 2228 O O . MET A 1 285 ? -3.453 5.932 11.695 1.00 94.94 285 MET A O 1
ATOM 2232 N N . LEU A 1 286 ? -4.994 7.204 10.648 1.00 95.38 286 LEU A N 1
ATOM 2233 C CA . LEU A 1 286 ? -5.093 8.219 11.701 1.00 95.38 286 LEU A CA 1
ATOM 2234 C C . LEU A 1 286 ? -5.469 7.589 13.051 1.00 95.38 286 LEU A C 1
ATOM 2236 O O . LEU A 1 286 ? -4.758 7.782 14.033 1.00 95.38 286 LEU A O 1
ATOM 2240 N N . ALA A 1 287 ? -6.535 6.780 13.096 1.00 93.38 287 ALA A N 1
ATOM 2241 C CA . ALA A 1 287 ? -6.949 6.101 14.326 1.00 93.38 287 ALA A CA 1
ATOM 2242 C C . ALA A 1 287 ? -5.815 5.256 14.926 1.00 93.38 287 ALA A C 1
ATOM 2244 O O . ALA A 1 287 ? -5.569 5.301 16.130 1.00 93.38 287 ALA A O 1
ATOM 2245 N N . ASN A 1 288 ? -5.118 4.489 14.086 1.00 89.75 288 ASN A N 1
ATOM 2246 C CA . ASN A 1 288 ? -4.041 3.605 14.517 1.00 89.75 288 ASN A CA 1
ATOM 2247 C C . ASN A 1 288 ? -2.855 4.380 15.103 1.00 89.75 288 ASN A C 1
ATOM 2249 O O . ASN A 1 288 ? -2.346 3.987 16.154 1.00 89.75 288 ASN A O 1
ATOM 2253 N N . THR A 1 289 ? -2.447 5.479 14.460 1.00 86.31 289 THR A N 1
ATOM 2254 C CA . THR A 1 289 ? -1.366 6.347 14.946 1.00 86.31 289 THR A CA 1
ATOM 2255 C C . THR A 1 289 ? -1.707 6.956 16.306 1.00 86.31 289 THR A C 1
ATOM 2257 O O . THR A 1 289 ? -0.897 6.885 17.229 1.00 86.31 289 THR A O 1
ATOM 2260 N N . GLU A 1 290 ? -2.923 7.470 16.481 1.00 88.12 290 GLU A N 1
ATOM 2261 C CA . GLU A 1 290 ? -3.334 8.090 17.746 1.00 88.12 290 GLU A CA 1
ATOM 2262 C C . GLU A 1 290 ? -3.483 7.069 18.887 1.00 88.12 290 GLU A C 1
ATOM 2264 O O . GLU A 1 290 ? -3.063 7.314 20.021 1.00 88.12 290 GLU A O 1
ATOM 2269 N N . ILE A 1 291 ? -4.011 5.873 18.600 1.00 82.69 291 ILE A N 1
ATOM 2270 C CA . ILE A 1 291 ? -4.122 4.789 19.590 1.00 82.69 291 ILE A CA 1
ATOM 2271 C C . ILE A 1 291 ? -2.734 4.309 20.048 1.00 82.69 291 ILE A C 1
ATOM 2273 O O . ILE A 1 291 ? -2.557 3.969 21.220 1.00 82.69 291 ILE A O 1
ATOM 2277 N N . GLU A 1 292 ? -1.738 4.265 19.161 1.00 71.69 292 GLU A N 1
ATOM 2278 C CA . GLU A 1 292 ? -0.363 3.901 19.527 1.00 71.69 292 GLU A CA 1
ATOM 2279 C C . GLU A 1 292 ? 0.263 4.922 20.490 1.00 71.69 292 GLU A C 1
ATOM 2281 O O . GLU A 1 292 ? 0.855 4.531 21.502 1.00 71.69 292 GLU A O 1
ATOM 2286 N N . VAL A 1 293 ? 0.075 6.220 20.224 1.00 66.19 293 VAL A N 1
ATOM 2287 C CA . VAL A 1 293 ? 0.564 7.306 21.090 1.00 66.19 293 VAL A CA 1
ATOM 2288 C C . VAL A 1 293 ? -0.025 7.202 22.497 1.00 66.19 293 VAL A C 1
ATOM 2290 O O . VAL A 1 293 ? 0.702 7.361 23.474 1.00 66.19 293 VAL A O 1
ATOM 2293 N N . VAL A 1 294 ? -1.314 6.871 22.626 1.00 61.38 294 VAL A N 1
ATOM 2294 C CA . VAL A 1 294 ? -1.975 6.710 23.936 1.00 61.38 294 VAL A CA 1
ATOM 2295 C C . VAL A 1 294 ? -1.442 5.504 24.728 1.00 61.38 294 VAL A C 1
ATOM 2297 O O . VAL A 1 294 ? -1.485 5.505 25.959 1.00 61.38 294 VAL A O 1
ATOM 2300 N N . ASN A 1 295 ? -0.933 4.472 24.051 1.00 51.94 295 ASN A N 1
ATOM 2301 C CA . ASN A 1 295 ? -0.451 3.240 24.683 1.00 51.94 295 ASN A CA 1
ATOM 2302 C C . ASN A 1 295 ? 1.038 3.270 25.095 1.00 51.94 295 ASN A C 1
ATOM 2304 O O . ASN A 1 295 ? 1.530 2.262 25.616 1.00 51.94 295 ASN A O 1
ATOM 2308 N N . THR A 1 296 ? 1.744 4.388 24.881 1.00 50.00 296 THR A N 1
ATOM 2309 C CA . THR A 1 296 ? 3.171 4.579 25.217 1.00 50.00 296 THR A CA 1
ATOM 2310 C C . THR A 1 296 ? 3.356 5.401 26.492 1.00 50.00 296 THR A C 1
ATOM 2312 O O . THR A 1 296 ? 4.199 5.001 27.331 1.00 50.00 296 THR A O 1
#

Mean predicted aligned error: 6.4 Å

Solvent-accessible surface area (backbone atoms only — not comparable to full-atom values): 16175 Å² total; per-residue (Å²): 131,86,78,76,78,76,88,71,60,67,69,50,74,47,80,43,42,37,35,36,74,81,51,89,81,68,53,79,41,71,31,38,42,33,36,41,78,59,35,42,36,39,37,45,91,95,46,74,49,76,44,48,54,90,34,50,56,44,78,46,78,42,73,43,60,80,97,38,49,92,78,31,84,34,20,41,33,40,33,30,55,54,96,91,35,88,35,46,35,36,32,60,57,45,74,89,53,43,56,62,54,48,50,50,55,50,36,72,62,40,44,65,42,48,32,39,34,26,66,44,39,23,49,71,89,39,77,48,92,53,62,58,37,51,26,30,36,34,66,53,92,67,30,43,36,35,44,33,74,90,61,66,75,51,72,46,50,49,24,34,50,77,47,77,46,79,49,76,45,72,61,70,98,43,80,38,65,30,42,40,38,32,26,56,52,94,95,28,51,26,31,28,41,35,31,50,77,48,66,56,46,40,48,43,48,52,49,50,56,53,45,57,44,50,50,42,52,49,57,55,72,77,44,95,76,51,70,67,41,50,49,51,37,37,38,30,71,72,64,76,32,66,68,61,29,35,40,70,75,48,72,58,43,61,70,63,41,48,54,44,50,51,53,28,39,76,70,46,27,34,44,58,66,94,82,38,82,50,65,29,51,48,20,40,30,50,30,52,54,54,54,53,63,75,74,109

Nearest PDB structures (foldseek):
  3to1-assembly2_B  TM=3.177E-01  e=1.630E-05  Saccharomyces cerevisiae S288C
  3gyp-assembly1_A  TM=3.055E-01  e=1.117E-05  Saccharomyces cerevisiae
  6nfa-assembly1_A  TM=5.373E-01  e=1.989E-03  Homo sapiens
  6zyx-assembly1_Y  TM=3.769E-01  e=4.315E-02  Tetrahymena thermophila CU428
  6zyw-assembly1_Y  TM=3.769E-01  e=4.555E-02  Tetrahymena thermophila SB210

Sequence (296 aa):
MGVTKDDSGLSTSWQTRFYTNAISMSEVRKGICEIDDRTISLRAGSQSQTVEFDAINDITVGSPPEKLAGEFDDAFGIKFTSGGQSRICFLDHDADRAEIFEYHIFEEIINGARGVVEYGAVRGGQQTDSTSSQMKIAIEPERVGFRLKTGGEKEIALGDIVDMQAGKRTVGDAKRDVIKVDHMEEQTIITTYLSLVETRIQHLLNRYMGREFNKLQSEIADTEISETETELVIGYYTTRDIEQTMQTLTGGDKYEFESIYEEALDHGLVTHPDEGVGLTQKGRMLANTEIEVVNT